Protein AF-A0A6C0KAV6-F1 (afdb_monomer_lite)

Organism: NCBI:txid1070528

Foldseek 3Di:
DFDAALQPRHGDPDDQDDQPPDQDWDDDPQKIAHSVSGMHGPVSQVVVCVVPVDDPVVVVVVDDDDPDPSCVVSVVVVVVVVVVVVVVCCVDPVSVVVVVVVVVVVVVVVVVVVVVVVVVVVVLVVVCVVVVVVVVLVVVVVVLVVVVVVVLVVLVVVDDVSNVVVVPDDPVVVCCVVVNPPPCRDPNSVVVSD

Structure (mmCIF, N/CA/C/O backbone):
data_AF-A0A6C0KAV6-F1
#
_entry.id   AF-A0A6C0KAV6-F1
#
loop_
_atom_site.group_PDB
_atom_site.id
_atom_site.type_symbol
_atom_site.label_atom_id
_atom_site.label_alt_id
_atom_site.label_comp_id
_atom_site.label_asym_id
_atom_site.label_entity_id
_atom_site.label_seq_id
_atom_site.pdbx_PDB_ins_code
_atom_site.Cartn_x
_atom_site.Cartn_y
_atom_site.Cartn_z
_atom_site.occupancy
_atom_site.B_iso_or_equiv
_atom_site.auth_seq_id
_atom_site.auth_comp_id
_atom_site.auth_asym_id
_atom_site.auth_atom_id
_atom_site.pdbx_PDB_model_num
ATOM 1 N N . MET A 1 1 ? 26.143 1.587 -35.070 1.00 52.66 1 MET A N 1
ATOM 2 C CA . MET A 1 1 ? 27.174 1.402 -34.025 1.00 52.66 1 MET A CA 1
ATOM 3 C C . MET A 1 1 ? 27.494 -0.077 -34.021 1.00 52.66 1 MET A C 1
ATOM 5 O O . MET A 1 1 ? 26.544 -0.843 -34.108 1.00 52.66 1 MET A O 1
ATOM 9 N N . ALA A 1 2 ? 28.768 -0.471 -34.033 1.00 63.53 2 ALA A N 1
ATOM 10 C CA . ALA A 1 2 ? 29.113 -1.885 -33.902 1.00 63.53 2 ALA A CA 1
ATOM 11 C C . ALA A 1 2 ? 28.658 -2.363 -32.520 1.00 63.53 2 ALA A C 1
ATOM 13 O O . ALA A 1 2 ? 28.839 -1.642 -31.537 1.00 63.53 2 ALA A O 1
ATOM 14 N N . GLU A 1 3 ? 28.004 -3.513 -32.455 1.00 76.50 3 GLU A N 1
ATOM 15 C CA . GLU A 1 3 ? 27.577 -4.066 -31.177 1.00 76.50 3 GLU A CA 1
ATOM 16 C C . GLU A 1 3 ? 28.782 -4.661 -30.445 1.00 76.50 3 GLU A C 1
ATOM 18 O O . GLU A 1 3 ? 29.728 -5.123 -31.076 1.00 76.50 3 GLU A O 1
ATOM 23 N N . GLU A 1 4 ? 28.786 -4.598 -29.116 1.00 85.31 4 GLU A N 1
ATOM 24 C CA . GLU A 1 4 ? 29.942 -4.960 -28.289 1.00 85.31 4 GLU A CA 1
ATOM 25 C C . GLU A 1 4 ? 29.645 -6.202 -27.449 1.00 85.31 4 GLU A C 1
ATOM 27 O O . GLU A 1 4 ? 28.536 -6.398 -26.945 1.00 85.31 4 GLU A O 1
ATOM 32 N N . CYS A 1 5 ? 30.667 -7.027 -27.245 1.00 83.81 5 CYS A N 1
ATOM 33 C CA . CYS A 1 5 ? 30.609 -8.182 -26.369 1.00 83.81 5 CYS A CA 1
ATOM 34 C C . CYS A 1 5 ? 30.463 -7.714 -24.923 1.00 83.81 5 CYS A C 1
ATOM 36 O O . CYS A 1 5 ? 31.335 -7.031 -24.400 1.00 83.81 5 CYS A O 1
ATOM 38 N N . ILE A 1 6 ? 29.420 -8.134 -24.215 1.00 77.06 6 ILE A N 1
ATOM 39 C CA . ILE A 1 6 ? 29.209 -7.717 -22.816 1.00 77.06 6 ILE A CA 1
ATOM 40 C C . ILE A 1 6 ? 30.247 -8.290 -21.827 1.00 77.06 6 ILE A C 1
ATOM 42 O O . ILE A 1 6 ? 30.292 -7.881 -20.671 1.00 77.06 6 ILE A O 1
ATOM 46 N N . LEU A 1 7 ? 31.075 -9.250 -22.259 1.00 77.31 7 LEU A N 1
ATOM 47 C CA . LEU A 1 7 ? 32.111 -9.864 -21.421 1.00 77.31 7 LEU A CA 1
ATOM 48 C C . LEU A 1 7 ? 33.463 -9.146 -21.513 1.00 77.31 7 LEU A C 1
ATOM 50 O O . LEU A 1 7 ? 34.156 -9.052 -20.504 1.00 77.31 7 LEU A O 1
ATOM 54 N N . CYS A 1 8 ? 33.846 -8.653 -22.694 1.00 81.75 8 CYS A N 1
ATOM 55 C CA . CYS A 1 8 ? 35.139 -7.984 -22.913 1.00 81.75 8 CYS A CA 1
ATOM 56 C C . CYS A 1 8 ? 35.026 -6.554 -23.460 1.00 81.75 8 CYS A C 1
ATOM 58 O O . CYS A 1 8 ? 36.026 -5.849 -23.498 1.00 81.75 8 CYS A O 1
ATOM 60 N N . TYR A 1 9 ? 33.824 -6.112 -23.836 1.00 80.38 9 TYR A N 1
ATOM 61 C CA . TYR A 1 9 ? 33.508 -4.789 -24.380 1.00 80.38 9 TYR A CA 1
ATOM 62 C C . TYR A 1 9 ? 34.146 -4.455 -25.735 1.00 80.38 9 TYR A C 1
ATOM 64 O O . TYR A 1 9 ? 34.150 -3.295 -26.139 1.00 80.38 9 TYR A O 1
ATOM 72 N N . GLU A 1 10 ? 34.643 -5.461 -26.453 1.00 84.12 10 GLU A N 1
ATOM 73 C CA . GLU A 1 10 ? 35.140 -5.318 -27.823 1.00 84.12 10 GLU A CA 1
ATOM 74 C C . GLU A 1 10 ? 34.022 -5.558 -28.859 1.00 84.12 10 GLU A C 1
ATOM 76 O O . GLU A 1 10 ? 33.047 -6.253 -28.550 1.00 84.12 10 GLU A O 1
ATOM 81 N N . PRO A 1 11 ? 34.143 -5.024 -30.090 1.00 85.94 11 PRO A N 1
ATOM 82 C CA . PRO A 1 11 ? 33.144 -5.204 -31.144 1.00 85.94 11 PRO A CA 1
ATOM 83 C C . PRO A 1 11 ? 32.891 -6.675 -31.506 1.00 85.94 11 PRO A C 1
ATOM 85 O O . PRO A 1 11 ? 33.822 -7.475 -31.618 1.00 85.94 11 PRO A O 1
ATOM 88 N N . LEU A 1 12 ? 31.624 -7.014 -31.727 1.00 84.56 12 LEU A N 1
ATOM 89 C CA . LEU A 1 12 ? 31.148 -8.304 -32.216 1.00 84.56 12 LEU A CA 1
ATOM 90 C C . LEU A 1 12 ? 31.005 -8.279 -33.740 1.00 84.56 12 LEU A C 1
ATOM 92 O O . LEU A 1 12 ? 30.692 -7.253 -34.342 1.00 84.56 12 LEU A O 1
ATOM 96 N N . ASP A 1 13 ? 31.187 -9.444 -34.351 1.00 83.19 13 ASP A N 1
ATOM 97 C CA . ASP A 1 13 ? 30.944 -9.703 -35.774 1.00 83.19 13 ASP A CA 1
ATOM 98 C C . ASP A 1 13 ? 29.559 -10.324 -36.041 1.00 83.19 13 ASP A C 1
ATOM 100 O O . ASP A 1 13 ? 29.194 -10.541 -37.195 1.00 83.19 13 ASP A O 1
ATOM 104 N N . VAL A 1 14 ? 28.773 -10.579 -34.987 1.00 77.12 14 VAL A N 1
ATOM 105 C CA . VAL A 1 14 ? 27.381 -11.049 -35.069 1.00 77.12 14 VAL A CA 1
ATOM 106 C C . VAL A 1 14 ? 26.435 -10.081 -34.359 1.00 77.12 14 VAL A C 1
ATOM 108 O O . VAL A 1 14 ? 26.817 -9.520 -33.327 1.00 77.12 14 VAL A O 1
ATOM 111 N N . PRO A 1 15 ? 25.195 -9.911 -34.857 1.00 69.12 15 PRO A N 1
ATOM 112 C CA . PRO A 1 15 ? 24.272 -8.958 -34.272 1.00 69.12 15 PRO A CA 1
ATOM 113 C C . PRO A 1 15 ? 23.641 -9.444 -32.948 1.00 69.12 15 PRO A C 1
ATOM 115 O O . PRO A 1 15 ? 23.167 -10.578 -32.868 1.00 69.12 15 PRO A O 1
ATOM 118 N N . VAL A 1 16 ? 23.585 -8.589 -31.921 1.00 65.62 16 VAL A N 1
ATOM 119 C CA . VAL A 1 16 ? 23.102 -8.843 -30.547 1.00 65.62 16 VAL A CA 1
ATOM 120 C C . VAL A 1 16 ? 21.572 -8.777 -30.444 1.00 65.62 16 VAL A C 1
ATOM 122 O O . VAL A 1 16 ? 21.009 -9.464 -29.598 1.00 65.62 16 VAL A O 1
ATOM 125 N N . TYR A 1 17 ? 20.880 -7.991 -31.280 1.00 59.88 17 TYR A N 1
ATOM 126 C CA . TYR A 1 17 ? 19.438 -7.724 -31.109 1.00 59.88 17 TYR A CA 1
ATOM 127 C C . TYR A 1 17 ? 18.590 -7.832 -32.383 1.00 59.88 17 TYR A C 1
ATOM 129 O O . TYR A 1 17 ? 17.851 -6.915 -32.734 1.00 59.88 17 TYR A O 1
ATOM 137 N N . GLU A 1 18 ? 18.584 -8.996 -33.024 1.00 54.16 18 GLU A N 1
ATOM 138 C CA . GLU A 1 18 ? 17.388 -9.405 -33.769 1.00 54.16 18 GLU A CA 1
ATOM 139 C C . GLU A 1 18 ? 16.680 -10.473 -32.944 1.00 54.16 18 GLU A C 1
ATOM 141 O O . GLU A 1 18 ? 17.305 -11.468 -32.571 1.00 54.16 18 GLU A O 1
ATOM 146 N N . GLN A 1 19 ? 15.401 -10.253 -32.615 1.00 50.00 19 GLN A N 1
ATOM 147 C CA . GLN A 1 19 ? 14.549 -11.298 -32.047 1.00 50.00 19 GLN A CA 1
ATOM 148 C C . GLN A 1 19 ? 14.659 -12.522 -32.952 1.00 50.00 19 GLN A C 1
ATOM 150 O O . GLN A 1 19 ? 14.185 -12.503 -34.088 1.00 50.00 19 GLN A O 1
ATOM 155 N N . ASN A 1 20 ? 15.335 -13.563 -32.470 1.00 49.84 20 ASN A N 1
ATOM 156 C CA . ASN A 1 20 ? 15.431 -14.789 -33.229 1.00 49.84 20 ASN A CA 1
ATOM 157 C C . ASN A 1 20 ? 14.092 -15.505 -33.073 1.00 49.84 20 ASN A C 1
ATOM 159 O O . ASN A 1 20 ? 13.735 -15.929 -31.978 1.00 49.84 20 ASN A O 1
ATOM 163 N N . ASN A 1 21 ? 13.341 -15.606 -34.165 1.00 53.75 21 ASN A N 1
ATOM 164 C CA . ASN A 1 21 ? 12.139 -16.438 -34.218 1.00 53.75 21 ASN A CA 1
ATOM 165 C C . ASN A 1 21 ? 12.491 -17.918 -34.453 1.00 53.75 21 ASN A C 1
ATOM 167 O O . ASN A 1 21 ? 11.595 -18.733 -34.664 1.00 53.75 21 ASN A O 1
ATOM 171 N N . THR A 1 22 ? 13.784 -18.258 -34.460 1.00 57.16 22 THR A N 1
ATOM 172 C CA . THR A 1 22 ? 14.294 -19.617 -34.624 1.00 57.16 22 THR A CA 1
ATOM 173 C C . THR A 1 22 ? 15.189 -19.994 -33.445 1.00 57.16 22 THR A C 1
ATOM 175 O O . THR A 1 22 ? 15.925 -19.161 -32.911 1.00 57.16 22 THR A O 1
ATOM 178 N N . ASP A 1 23 ? 15.146 -21.268 -33.053 1.00 59.59 23 ASP A N 1
ATOM 179 C CA . ASP A 1 23 ? 15.965 -21.854 -31.980 1.00 59.59 23 ASP A CA 1
ATOM 180 C C . ASP A 1 23 ? 17.450 -22.025 -32.381 1.00 59.59 23 ASP A C 1
ATOM 182 O O . ASP A 1 23 ? 18.185 -22.819 -31.787 1.00 59.59 23 ASP A O 1
ATOM 186 N N . ASP A 1 24 ? 17.925 -21.291 -33.388 1.00 70.62 24 ASP A N 1
ATOM 187 C CA . ASP A 1 24 ? 19.261 -21.467 -33.950 1.00 70.62 24 ASP A CA 1
ATOM 188 C C . ASP A 1 24 ? 20.312 -20.645 -33.193 1.00 70.62 24 ASP A C 1
ATOM 190 O O . ASP A 1 24 ? 20.132 -19.459 -32.895 1.00 70.62 24 ASP A O 1
ATOM 194 N N . ILE A 1 25 ? 21.459 -21.273 -32.924 1.00 71.19 25 ILE A N 1
ATOM 195 C CA . ILE A 1 25 ? 22.680 -20.587 -32.487 1.00 71.19 25 ILE A CA 1
ATOM 196 C C . ILE A 1 25 ? 23.353 -20.016 -33.738 1.00 71.19 25 ILE A C 1
ATOM 198 O O . ILE A 1 25 ? 23.731 -20.771 -34.633 1.00 71.19 25 ILE A O 1
ATOM 202 N N . ILE A 1 26 ? 23.541 -18.696 -33.798 1.00 77.00 26 ILE A N 1
ATOM 203 C CA . ILE A 1 26 ? 24.280 -18.061 -34.900 1.00 77.00 26 ILE A CA 1
ATOM 204 C C . ILE A 1 26 ? 25.754 -17.988 -34.519 1.00 77.00 26 ILE A C 1
ATOM 206 O O . ILE A 1 26 ? 26.096 -17.422 -33.484 1.00 77.00 26 ILE A O 1
ATOM 210 N N . VAL A 1 27 ? 26.630 -18.526 -35.363 1.00 78.00 27 VAL A N 1
ATOM 211 C CA . VAL A 1 27 ? 28.083 -18.514 -35.153 1.00 78.00 27 VAL A CA 1
ATOM 212 C C . VAL A 1 27 ? 28.733 -17.692 -36.265 1.00 78.00 27 VAL A C 1
ATOM 214 O O . VAL A 1 27 ? 28.633 -18.039 -37.439 1.00 78.00 27 VAL A O 1
ATOM 217 N N . GLY A 1 28 ? 29.356 -16.579 -35.885 1.00 78.06 28 GLY A N 1
ATOM 218 C CA . GLY A 1 28 ? 30.224 -15.766 -36.732 1.00 78.06 28 GLY A CA 1
ATOM 219 C C . GLY A 1 28 ? 31.662 -16.286 -36.740 1.00 78.06 28 GLY A C 1
ATOM 220 O O . GLY A 1 28 ? 31.948 -17.395 -36.290 1.00 78.06 28 GLY A O 1
ATOM 221 N N . ALA A 1 29 ? 32.592 -15.473 -37.234 1.00 81.88 29 ALA A N 1
ATOM 222 C CA . ALA A 1 29 ? 34.010 -15.816 -37.266 1.00 81.88 29 ALA A CA 1
ATOM 223 C C . ALA A 1 29 ? 34.632 -15.808 -35.860 1.00 81.88 29 ALA A C 1
ATOM 225 O O . ALA A 1 29 ? 35.415 -16.698 -35.527 1.00 81.88 29 ALA A O 1
ATOM 226 N N . THR A 1 30 ? 34.286 -14.823 -35.026 1.00 86.19 30 THR A N 1
ATOM 227 C CA . THR A 1 30 ? 34.820 -14.696 -33.659 1.00 86.19 30 THR A CA 1
ATOM 228 C C . THR A 1 30 ? 33.753 -14.609 -32.578 1.00 86.19 30 THR A C 1
ATOM 230 O O . THR A 1 30 ? 34.100 -14.704 -31.398 1.00 86.19 30 THR A O 1
ATOM 233 N N . SER A 1 31 ? 32.474 -14.502 -32.944 1.00 88.25 31 SER A N 1
ATOM 234 C CA . SER A 1 31 ? 31.359 -14.392 -32.000 1.00 88.25 31 SER A CA 1
ATOM 235 C C . SER A 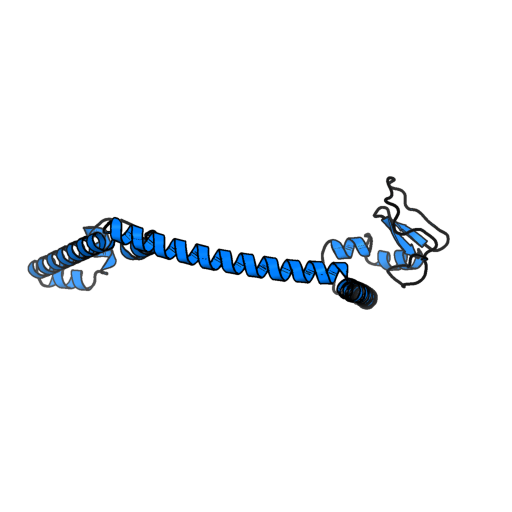1 31 ? 30.269 -15.427 -32.219 1.00 88.25 31 SER A C 1
ATOM 237 O O . SER A 1 31 ? 30.101 -15.977 -33.298 1.00 88.25 31 SER A O 1
ATOM 239 N N . SER A 1 32 ? 29.510 -15.696 -31.165 1.00 85.94 32 SER A N 1
ATOM 240 C CA . SER A 1 32 ? 28.377 -16.610 -31.152 1.00 85.94 32 SER A CA 1
ATOM 241 C C . SER A 1 32 ? 27.186 -15.946 -30.470 1.00 85.94 32 SER A C 1
ATOM 243 O O . SER A 1 32 ? 27.332 -15.334 -29.408 1.00 85.94 32 SER A O 1
ATOM 245 N N . ARG A 1 33 ? 26.001 -16.105 -31.056 1.00 84.38 33 ARG A N 1
ATOM 246 C CA . ARG A 1 33 ? 24.711 -15.699 -30.501 1.00 84.38 33 ARG A CA 1
ATOM 247 C C . ARG A 1 33 ? 23.958 -16.920 -30.003 1.00 84.38 33 ARG A C 1
ATOM 249 O O . ARG A 1 33 ? 23.693 -17.846 -30.763 1.00 84.38 33 ARG A O 1
ATOM 256 N N . LEU A 1 34 ? 23.611 -16.908 -28.723 1.00 82.75 34 LEU A N 1
ATOM 257 C CA . LEU A 1 34 ? 22.844 -17.967 -28.078 1.00 82.75 34 LEU A CA 1
ATOM 258 C C . LEU A 1 34 ? 21.356 -17.887 -28.450 1.00 82.75 34 LEU A C 1
ATOM 260 O O . LEU A 1 34 ? 20.864 -16.832 -28.841 1.00 82.75 34 LEU A O 1
ATOM 264 N N . GLN A 1 35 ? 20.616 -18.973 -28.207 1.00 76.75 35 GLN A N 1
ATOM 265 C CA . GLN A 1 35 ? 19.159 -19.049 -28.417 1.00 76.75 35 GLN A CA 1
ATOM 266 C C . GLN A 1 35 ? 18.373 -17.968 -27.657 1.00 76.75 35 GLN A C 1
ATOM 268 O O . GLN A 1 35 ? 17.350 -17.485 -28.119 1.00 76.75 35 GLN A O 1
ATOM 273 N N . CYS A 1 36 ? 18.885 -17.528 -26.506 1.00 76.25 36 CYS A N 1
ATOM 274 C CA . CYS A 1 36 ? 18.314 -16.415 -25.744 1.00 76.25 36 CYS A CA 1
ATOM 275 C C . CYS A 1 36 ? 18.500 -15.028 -26.398 1.00 76.25 36 CYS A C 1
ATOM 277 O O . CYS A 1 36 ? 18.126 -14.027 -25.795 1.00 76.25 36 CYS A O 1
ATOM 279 N N . GLY A 1 37 ? 19.115 -14.951 -27.582 1.00 75.62 37 GLY A N 1
ATOM 280 C CA . GLY A 1 37 ? 19.375 -13.717 -28.326 1.00 75.62 37 GLY A CA 1
ATOM 281 C C . GLY A 1 37 ? 20.699 -13.034 -27.975 1.00 75.62 37 GLY A C 1
ATOM 282 O O . GLY A 1 37 ? 21.210 -12.264 -28.776 1.00 75.62 37 GLY A O 1
ATOM 283 N N . HIS A 1 38 ? 21.315 -13.343 -26.832 1.00 82.81 38 HIS A N 1
ATOM 284 C CA . HIS A 1 38 ? 22.565 -12.697 -26.421 1.00 82.81 38 HIS A CA 1
ATOM 285 C C . HIS A 1 38 ? 23.775 -13.187 -27.221 1.00 82.81 38 HIS A C 1
ATOM 287 O O . HIS A 1 38 ? 23.987 -14.396 -27.360 1.00 82.81 38 HIS A O 1
ATOM 293 N N . ALA A 1 39 ? 24.603 -12.245 -27.674 1.00 86.81 39 ALA A N 1
ATOM 294 C CA . ALA A 1 39 ? 25.835 -12.522 -28.399 1.00 86.81 39 ALA A CA 1
ATOM 295 C C . ALA A 1 39 ? 27.101 -12.154 -27.615 1.00 86.81 39 ALA A C 1
ATOM 297 O O . ALA A 1 39 ? 27.124 -11.240 -26.788 1.00 86.81 39 ALA A O 1
ATOM 298 N N . TYR A 1 40 ? 28.158 -12.914 -27.889 1.00 87.62 40 TYR A N 1
ATOM 299 C CA . TYR A 1 40 ? 29.445 -12.877 -27.200 1.00 87.62 40 TYR A CA 1
ATOM 300 C C . TYR A 1 40 ? 30.546 -13.289 -28.167 1.00 87.62 40 TYR A C 1
ATOM 302 O O . TYR A 1 40 ? 30.287 -14.109 -29.043 1.00 87.62 40 TYR A O 1
ATOM 310 N N . HIS A 1 41 ? 31.796 -12.878 -27.949 1.00 90.44 41 HIS A N 1
ATOM 311 C CA . HIS A 1 41 ? 32.905 -13.584 -28.594 1.00 90.44 41 HIS A CA 1
ATOM 312 C C . HIS A 1 41 ? 32.890 -15.053 -28.178 1.00 90.44 41 HIS A C 1
ATOM 314 O O . HIS A 1 41 ? 32.738 -15.364 -26.995 1.00 90.44 41 HIS A O 1
ATOM 320 N N . THR A 1 42 ? 33.090 -15.958 -29.132 1.00 87.69 42 THR A N 1
ATOM 321 C CA . THR A 1 42 ? 33.054 -17.408 -28.920 1.00 87.69 42 THR A CA 1
ATOM 322 C C . THR A 1 42 ? 34.020 -17.814 -27.809 1.00 87.69 42 THR A C 1
ATOM 324 O O . THR A 1 42 ? 33.659 -18.585 -26.924 1.00 87.69 42 THR A O 1
ATOM 327 N N . HIS A 1 43 ? 35.218 -17.220 -27.767 1.00 87.50 43 HIS A N 1
ATOM 328 C CA . HIS A 1 43 ? 36.174 -17.466 -26.687 1.00 87.50 43 HIS A CA 1
ATOM 329 C C . HIS A 1 43 ? 35.684 -16.954 -25.320 1.00 87.50 43 HIS A C 1
ATOM 331 O O . HIS A 1 43 ? 35.799 -17.665 -24.320 1.00 87.50 43 HIS A O 1
ATOM 337 N N . CYS A 1 44 ? 35.102 -15.752 -25.261 1.00 84.38 44 CYS A N 1
ATOM 338 C CA . CYS A 1 44 ? 34.550 -15.193 -24.025 1.00 84.38 44 CYS A CA 1
ATOM 339 C C . CYS A 1 44 ? 33.384 -16.036 -23.494 1.00 84.38 44 CYS A C 1
ATOM 341 O O . CYS A 1 44 ? 33.315 -16.299 -22.294 1.00 84.38 44 CYS A O 1
ATOM 343 N N . LEU A 1 45 ? 32.507 -16.498 -24.389 1.00 85.44 45 LEU A N 1
ATOM 344 C CA . LEU A 1 45 ? 31.397 -17.381 -24.059 1.00 85.44 45 LEU A CA 1
ATOM 345 C C . LEU A 1 45 ? 31.889 -18.726 -23.531 1.00 85.44 45 LEU A C 1
ATOM 347 O O . LEU A 1 45 ? 31.474 -19.131 -22.452 1.00 85.44 45 LEU A O 1
ATOM 351 N N . LEU A 1 46 ? 32.794 -19.398 -24.248 1.00 85.00 46 LEU A N 1
ATOM 352 C CA . LEU A 1 46 ? 33.341 -20.688 -23.821 1.00 85.00 46 LEU A CA 1
ATOM 353 C C . LEU A 1 46 ? 33.986 -20.590 -22.440 1.00 85.00 46 LEU A C 1
ATOM 355 O O . LEU A 1 46 ? 33.755 -21.450 -21.597 1.00 85.00 46 LEU A O 1
ATOM 359 N N . ARG A 1 47 ? 34.734 -19.512 -22.180 1.00 82.19 47 ARG A N 1
ATOM 360 C CA . ARG A 1 47 ? 35.331 -19.256 -20.867 1.00 82.19 47 ARG A CA 1
ATOM 361 C C . ARG A 1 47 ? 34.272 -19.054 -19.784 1.00 82.19 47 ARG A C 1
ATOM 363 O O . ARG A 1 47 ? 34.438 -19.552 -18.678 1.00 82.19 47 ARG A O 1
ATOM 370 N N . ALA A 1 48 ? 33.170 -18.377 -20.101 1.00 77.50 48 ALA A N 1
ATOM 371 C CA . ALA A 1 48 ? 32.069 -18.195 -19.159 1.00 77.50 48 ALA A CA 1
ATOM 372 C C . ALA A 1 48 ? 31.287 -19.481 -18.889 1.00 77.50 48 ALA A C 1
ATOM 374 O O . ALA A 1 48 ? 30.828 -19.696 -17.766 1.00 77.50 48 ALA A O 1
ATOM 375 N N . LEU A 1 49 ? 31.199 -20.358 -19.889 1.00 79.75 49 LEU A N 1
ATOM 376 C CA . LEU A 1 49 ? 30.520 -21.637 -19.760 1.00 79.75 49 LEU A CA 1
ATOM 377 C C . LEU A 1 49 ? 31.330 -22.699 -18.998 1.00 79.75 49 LEU A C 1
ATOM 379 O O . LEU A 1 49 ? 30.761 -23.701 -18.572 1.00 79.75 49 LEU A O 1
ATOM 383 N N . GLN A 1 50 ? 32.632 -22.483 -18.763 1.00 78.56 50 GLN A N 1
ATOM 384 C CA . GLN A 1 50 ? 33.469 -23.405 -17.973 1.00 78.56 50 GLN A CA 1
ATOM 385 C C . GLN A 1 50 ? 32.919 -23.648 -16.564 1.00 78.56 50 GLN A C 1
ATOM 387 O O . GLN A 1 50 ? 33.121 -24.721 -16.001 1.00 78.56 50 GLN A O 1
ATOM 392 N N . HIS A 1 51 ? 32.222 -22.660 -16.001 1.00 68.44 51 HIS A N 1
ATOM 393 C CA . HIS A 1 51 ? 31.682 -22.730 -14.647 1.00 68.44 51 HIS A CA 1
ATOM 394 C C . HIS A 1 51 ? 30.156 -22.883 -14.613 1.00 68.44 51 HIS A C 1
ATOM 396 O O . HIS A 1 51 ? 29.612 -23.256 -13.576 1.00 68.44 51 HIS A O 1
ATOM 402 N N . ARG A 1 52 ? 29.446 -22.591 -15.714 1.00 69.56 52 ARG A N 1
ATOM 403 C CA . ARG A 1 52 ? 27.972 -22.606 -15.782 1.00 69.56 52 ARG A CA 1
ATOM 404 C C . ARG A 1 52 ? 27.493 -22.999 -17.168 1.00 69.56 52 ARG A C 1
ATOM 406 O O . ARG A 1 52 ? 27.985 -22.483 -18.152 1.00 69.56 52 ARG A O 1
ATOM 413 N N . SER A 1 53 ? 26.455 -23.819 -17.273 1.00 76.50 53 SER A N 1
ATOM 414 C CA . SER A 1 53 ? 25.886 -24.217 -18.570 1.00 76.50 53 SER A CA 1
ATOM 415 C C . SER A 1 53 ? 24.842 -23.234 -19.125 1.00 76.50 53 SER A C 1
ATOM 417 O O . SER A 1 53 ? 24.078 -23.590 -20.020 1.00 76.50 53 SER A O 1
ATOM 419 N N . SER A 1 54 ? 24.752 -22.020 -18.579 1.00 81.19 54 SER A N 1
ATOM 420 C CA . SER A 1 54 ? 23.721 -21.032 -18.906 1.00 81.19 54 SER A CA 1
ATOM 421 C C . SER A 1 54 ? 24.316 -19.732 -19.446 1.00 81.19 54 SER A C 1
ATOM 423 O O . SER A 1 54 ? 25.446 -19.359 -19.135 1.00 81.19 54 SER A O 1
ATOM 425 N N . CYS A 1 55 ? 23.526 -19.007 -20.245 1.00 80.56 55 CYS A N 1
ATOM 426 C CA . CYS A 1 55 ? 23.893 -17.684 -20.747 1.00 80.56 55 CYS A CA 1
ATOM 427 C C . CYS A 1 55 ? 24.301 -16.756 -19.582 1.00 80.56 55 CYS A C 1
ATOM 429 O O . CYS A 1 55 ? 23.512 -16.600 -18.640 1.00 80.56 55 CYS A O 1
ATOM 431 N N . PRO A 1 56 ? 25.474 -16.092 -19.640 1.00 77.62 56 PRO A N 1
ATOM 432 C CA . PRO A 1 56 ? 25.922 -15.198 -18.574 1.00 77.62 56 PRO A CA 1
ATOM 433 C C . PRO A 1 56 ? 24.908 -14.097 -18.242 1.00 77.62 56 PRO A C 1
ATOM 435 O O . PRO A 1 56 ? 24.662 -13.825 -17.069 1.00 77.62 56 PRO A O 1
ATOM 438 N N . LEU A 1 57 ? 24.253 -13.517 -19.259 1.00 77.19 57 LEU A N 1
ATOM 439 C CA . LEU A 1 57 ? 23.297 -12.427 -19.054 1.00 77.19 57 LEU A CA 1
ATOM 440 C C . LEU A 1 57 ? 21.937 -12.914 -18.534 1.00 77.19 57 LEU A C 1
ATOM 442 O O . LEU A 1 57 ? 21.389 -12.313 -17.615 1.00 77.19 57 LEU A O 1
ATOM 446 N N . CYS A 1 58 ? 21.418 -14.040 -19.033 1.00 74.44 58 CYS A N 1
ATOM 447 C CA . CYS A 1 58 ? 20.189 -14.633 -18.487 1.00 74.44 58 CYS A CA 1
ATOM 448 C C . CYS A 1 58 ? 20.363 -15.080 -17.030 1.00 74.44 58 CYS A C 1
ATOM 450 O O . CYS A 1 58 ? 19.438 -14.962 -16.231 1.00 74.44 58 CYS A O 1
ATOM 452 N N . THR A 1 59 ? 21.556 -15.564 -16.675 1.00 69.69 59 THR A N 1
ATOM 453 C CA . THR A 1 59 ? 21.869 -16.000 -15.307 1.00 69.69 59 THR A CA 1
ATOM 454 C C . THR A 1 59 ? 21.838 -14.825 -14.324 1.00 69.69 59 THR A C 1
ATOM 456 O O . THR A 1 59 ? 21.354 -14.979 -13.207 1.00 69.69 59 THR A O 1
ATOM 459 N N . LEU A 1 60 ? 22.275 -13.633 -14.749 1.00 65.25 60 LEU A N 1
ATOM 460 C CA . LEU A 1 60 ? 22.205 -12.404 -13.947 1.00 65.25 60 LEU A CA 1
ATOM 461 C C . LEU A 1 60 ? 20.764 -11.968 -13.644 1.00 65.25 60 LEU A C 1
ATOM 463 O O . LEU A 1 60 ? 20.483 -11.509 -12.540 1.00 65.25 60 LEU A O 1
ATOM 467 N N . VAL A 1 61 ? 19.843 -12.135 -14.597 1.00 57.94 61 VAL A N 1
ATOM 468 C CA . VAL A 1 61 ? 18.423 -11.775 -14.425 1.00 57.94 61 VAL A CA 1
ATOM 469 C C . VAL A 1 61 ? 17.667 -12.815 -13.576 1.00 57.94 61 VAL A C 1
ATOM 471 O O . VAL A 1 61 ? 16.665 -12.484 -12.947 1.00 57.94 61 VAL A O 1
ATOM 474 N N . GLY A 1 62 ? 18.154 -14.063 -13.524 1.00 48.59 62 GLY A N 1
ATOM 475 C CA . GLY A 1 62 ? 17.456 -15.212 -12.934 1.00 48.59 62 GLY A CA 1
ATOM 476 C C . GLY A 1 62 ? 17.698 -15.508 -11.447 1.00 48.59 62 GLY A C 1
ATOM 477 O O . GLY A 1 62 ? 16.963 -16.316 -10.885 1.00 48.59 62 GLY A O 1
ATOM 478 N N . GLY A 1 63 ? 18.677 -14.889 -10.782 1.00 49.06 63 GLY A N 1
ATOM 479 C CA . GLY A 1 63 ? 18.874 -15.096 -9.342 1.00 49.06 63 GLY A CA 1
ATOM 480 C C . GLY A 1 63 ? 20.319 -14.950 -8.883 1.00 49.06 63 GLY A C 1
ATOM 481 O O . GLY A 1 63 ? 21.172 -15.790 -9.157 1.00 49.06 63 GLY A O 1
ATOM 482 N N . ALA A 1 64 ? 20.576 -13.884 -8.131 1.00 50.19 64 ALA A N 1
ATOM 483 C CA . ALA A 1 64 ? 21.827 -13.653 -7.430 1.00 50.19 64 ALA A CA 1
ATOM 484 C C . ALA A 1 64 ? 21.990 -14.648 -6.270 1.00 50.19 64 ALA A C 1
ATOM 486 O O . ALA A 1 64 ? 21.128 -14.699 -5.396 1.00 50.19 64 ALA A O 1
ATOM 487 N N . ASN A 1 65 ? 23.101 -15.392 -6.242 1.00 50.72 65 ASN A N 1
ATOM 488 C CA . ASN A 1 65 ? 23.698 -15.872 -4.986 1.00 50.72 65 ASN A CA 1
ATOM 489 C C . ASN A 1 65 ? 25.153 -16.361 -5.072 1.00 50.72 65 ASN A C 1
ATOM 491 O O . ASN A 1 65 ? 25.698 -16.767 -4.049 1.00 50.72 65 ASN A O 1
ATOM 495 N N . ASP A 1 66 ? 25.824 -16.276 -6.221 1.00 49.88 66 ASP A N 1
ATOM 496 C CA . ASP A 1 66 ? 27.212 -16.732 -6.309 1.00 49.88 66 ASP A CA 1
ATOM 497 C C . ASP A 1 66 ? 28.225 -15.600 -6.202 1.00 49.88 66 ASP A C 1
ATOM 499 O O . ASP A 1 66 ? 28.223 -14.640 -6.973 1.00 49.88 66 ASP A O 1
ATOM 503 N N . ARG A 1 67 ? 29.135 -15.770 -5.242 1.00 50.81 67 ARG A N 1
ATOM 504 C CA . ARG A 1 67 ? 30.289 -14.909 -4.972 1.00 50.81 67 ARG A CA 1
ATOM 505 C C . ARG A 1 67 ? 31.499 -15.300 -5.825 1.00 50.81 67 ARG A C 1
ATOM 507 O O . ARG A 1 67 ? 32.595 -15.456 -5.293 1.00 50.81 67 ARG A O 1
ATOM 514 N N . ASP A 1 68 ? 31.320 -15.455 -7.132 1.00 53.16 68 ASP A N 1
ATOM 515 C CA . ASP A 1 68 ? 32.458 -15.676 -8.025 1.00 53.16 68 ASP A CA 1
ATOM 516 C C . ASP A 1 68 ? 33.006 -14.337 -8.530 1.00 53.16 68 ASP A C 1
ATOM 518 O O . ASP A 1 68 ? 32.407 -13.651 -9.359 1.00 53.16 68 ASP A O 1
ATOM 522 N N . ASN A 1 69 ? 34.198 -13.983 -8.041 1.00 53.88 69 ASN A N 1
ATOM 523 C CA . ASN A 1 69 ? 34.924 -12.742 -8.349 1.00 53.88 69 ASN A CA 1
ATOM 524 C C . ASN A 1 69 ? 35.227 -12.539 -9.846 1.00 53.88 69 ASN A C 1
ATOM 526 O O . ASN A 1 69 ? 35.620 -11.450 -10.261 1.00 53.88 69 ASN A O 1
ATOM 530 N N . TRP A 1 70 ? 35.072 -13.578 -10.666 1.00 52.28 70 TRP A N 1
ATOM 531 C CA . TRP A 1 70 ? 35.496 -13.582 -12.061 1.00 52.28 70 TRP A CA 1
ATOM 532 C C . TRP A 1 70 ? 34.641 -12.677 -12.967 1.00 52.28 70 TRP A C 1
ATOM 534 O O . TRP A 1 70 ? 35.169 -12.082 -13.904 1.00 52.28 70 TRP A O 1
ATOM 544 N N . TRP A 1 71 ? 33.354 -12.483 -12.650 1.00 55.22 71 TRP A N 1
ATOM 545 C CA . TRP A 1 71 ? 32.462 -11.589 -13.407 1.00 55.22 71 TRP A CA 1
ATOM 546 C C . TRP A 1 71 ? 32.305 -10.196 -12.772 1.00 55.22 71 TRP A C 1
ATOM 548 O O . TRP A 1 71 ? 31.638 -9.326 -13.325 1.00 55.22 71 TRP A O 1
ATOM 558 N N . HIS A 1 72 ? 32.954 -9.937 -11.633 1.00 57.06 72 HIS A N 1
ATOM 559 C CA . HIS A 1 72 ? 32.767 -8.698 -10.872 1.00 57.06 72 HIS A CA 1
ATOM 560 C C . HIS A 1 72 ? 33.159 -7.442 -11.672 1.00 57.06 72 HIS A C 1
ATOM 562 O O . HIS A 1 72 ? 32.430 -6.454 -11.681 1.00 57.06 72 HIS A O 1
ATOM 568 N N . ASN A 1 73 ? 34.255 -7.505 -12.433 1.00 58.00 73 ASN A N 1
ATOM 569 C CA . ASN A 1 73 ? 34.695 -6.389 -13.279 1.00 58.00 73 ASN A CA 1
ATOM 570 C C . ASN A 1 73 ? 33.750 -6.147 -14.470 1.00 58.00 73 ASN A C 1
ATOM 572 O O . ASN A 1 73 ? 33.506 -4.999 -14.842 1.00 58.00 73 ASN A O 1
ATOM 576 N N 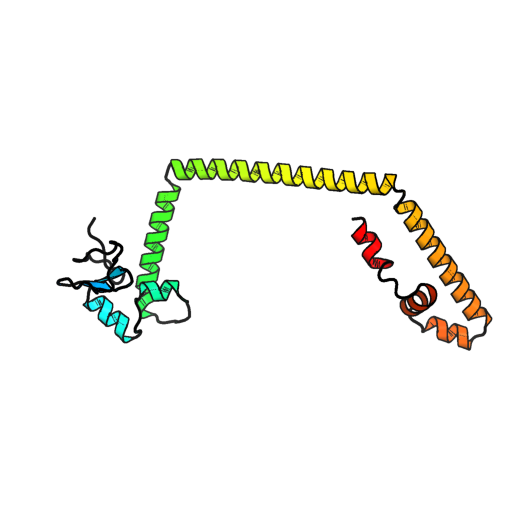. GLY A 1 74 ? 33.186 -7.220 -15.038 1.00 58.53 74 GLY A N 1
ATOM 577 C CA . GLY A 1 74 ? 32.151 -7.140 -16.070 1.00 58.53 74 GLY A CA 1
ATOM 578 C C . GLY A 1 74 ? 30.874 -6.496 -15.534 1.00 58.53 74 GLY A C 1
ATOM 579 O O . GLY A 1 74 ? 30.327 -5.605 -16.177 1.00 58.53 74 GLY A O 1
ATOM 580 N N . GLN A 1 75 ? 30.466 -6.851 -14.314 1.00 62.91 75 GLN A N 1
ATOM 581 C CA . GLN A 1 75 ? 29.315 -6.255 -13.634 1.00 62.91 75 GLN A CA 1
ATOM 582 C C . GLN A 1 75 ? 29.488 -4.767 -13.379 1.00 62.91 75 GLN A C 1
ATOM 584 O O . GLN A 1 75 ? 28.619 -3.983 -13.747 1.00 62.91 75 GLN A O 1
ATOM 589 N N . ILE A 1 76 ? 30.622 -4.375 -12.799 1.00 61.12 76 ILE A N 1
ATOM 590 C CA . ILE A 1 76 ? 30.926 -2.974 -12.494 1.00 61.12 76 ILE A CA 1
ATOM 591 C C . ILE A 1 76 ? 30.904 -2.128 -13.773 1.00 61.12 76 ILE A C 1
ATOM 593 O O . ILE A 1 76 ? 30.352 -1.028 -13.784 1.00 61.12 76 ILE A O 1
ATOM 597 N N . ALA A 1 77 ? 31.471 -2.635 -14.871 1.00 67.38 77 ALA A N 1
ATOM 598 C CA . ALA A 1 77 ? 31.472 -1.928 -16.147 1.00 67.38 77 ALA A CA 1
ATOM 599 C C . ALA A 1 77 ? 30.060 -1.804 -16.756 1.00 67.38 77 ALA A C 1
ATOM 601 O O . ALA A 1 77 ? 29.714 -0.741 -17.280 1.00 67.38 77 ALA A O 1
ATOM 602 N N . LEU A 1 78 ? 29.218 -2.837 -16.637 1.00 68.88 78 LEU A N 1
ATOM 603 C CA . LEU A 1 78 ? 27.826 -2.798 -17.090 1.00 68.88 78 LEU A CA 1
ATOM 604 C C . LEU A 1 78 ? 26.992 -1.821 -16.253 1.00 68.88 78 LEU A C 1
ATOM 606 O O . LEU A 1 78 ? 26.296 -0.971 -16.808 1.00 68.88 78 LEU A O 1
ATOM 610 N N . GLU A 1 79 ? 27.101 -1.891 -14.927 1.00 70.88 79 GLU A N 1
ATOM 611 C CA . GLU A 1 79 ? 26.450 -0.965 -13.998 1.00 70.88 79 GLU A CA 1
ATOM 612 C C . GLU A 1 79 ? 26.887 0.482 -14.265 1.00 70.88 79 GLU A C 1
ATOM 614 O O . GLU A 1 79 ? 26.046 1.378 -14.355 1.00 70.88 79 GLU A O 1
ATOM 619 N N . GLY A 1 80 ? 28.182 0.715 -14.500 1.00 74.31 80 GLY A N 1
ATOM 620 C CA . GLY A 1 80 ? 28.719 2.021 -14.881 1.00 74.31 80 GLY A CA 1
ATOM 621 C C . GLY A 1 80 ? 28.138 2.553 -16.197 1.00 74.31 80 GLY A C 1
ATOM 622 O O . GLY A 1 80 ? 27.767 3.728 -16.279 1.00 74.31 80 GLY A O 1
ATOM 623 N N . ARG A 1 81 ? 27.986 1.699 -17.219 1.00 76.75 81 ARG A N 1
ATOM 624 C CA . ARG A 1 81 ? 27.334 2.068 -18.490 1.00 76.75 81 ARG A CA 1
ATOM 625 C C . ARG A 1 81 ? 25.851 2.383 -18.296 1.00 76.75 81 ARG A C 1
ATOM 627 O O . ARG A 1 81 ? 25.386 3.401 -18.813 1.00 76.75 81 ARG A O 1
ATOM 634 N N . CYS A 1 82 ? 25.129 1.577 -17.517 1.00 76.56 82 CYS A N 1
ATOM 635 C CA . CYS A 1 82 ? 23.732 1.833 -17.163 1.00 76.56 82 CYS A CA 1
ATOM 636 C C . CYS A 1 82 ? 23.577 3.183 -16.456 1.00 76.56 82 CYS A C 1
ATOM 638 O O . CYS A 1 82 ? 22.752 3.993 -16.870 1.00 76.56 82 CYS A O 1
ATOM 640 N N . LEU A 1 83 ? 24.417 3.479 -15.460 1.00 76.38 83 LEU A N 1
ATOM 641 C CA . LEU A 1 83 ? 24.424 4.776 -14.776 1.00 76.38 83 LEU A CA 1
ATOM 642 C C . LEU A 1 83 ? 24.725 5.932 -15.738 1.00 76.38 83 LEU A C 1
ATOM 644 O O . LEU A 1 83 ? 24.066 6.970 -15.680 1.00 76.38 83 LEU A O 1
ATOM 648 N N . GLY A 1 84 ? 25.669 5.747 -16.664 1.00 85.56 84 GLY A N 1
ATOM 649 C CA . GLY A 1 84 ? 25.975 6.730 -17.701 1.00 85.56 84 GLY A CA 1
ATOM 650 C C . GLY A 1 84 ? 24.783 7.018 -18.621 1.00 85.56 84 GLY A C 1
ATOM 651 O O . GLY A 1 84 ? 24.507 8.180 -18.927 1.00 85.56 84 GLY A O 1
ATOM 652 N N . ILE A 1 85 ? 24.047 5.983 -19.036 1.00 88.00 85 ILE A N 1
ATOM 653 C CA . ILE A 1 85 ? 22.812 6.130 -19.821 1.00 88.00 85 ILE A CA 1
ATOM 654 C C . ILE A 1 85 ? 21.737 6.824 -18.984 1.00 88.00 85 ILE A C 1
ATOM 656 O O . ILE A 1 85 ? 21.150 7.797 -19.450 1.00 88.00 85 ILE A O 1
ATOM 660 N N . MET A 1 86 ? 21.518 6.391 -17.742 1.00 83.94 86 MET A N 1
ATOM 661 C CA . MET A 1 86 ? 20.540 6.998 -16.837 1.00 83.94 86 MET A CA 1
ATOM 662 C C . MET A 1 86 ? 20.808 8.490 -16.626 1.00 83.94 86 MET A C 1
ATOM 664 O O . MET A 1 86 ? 19.875 9.288 -16.657 1.00 83.94 86 MET A O 1
ATOM 668 N N . GLU A 1 87 ? 22.069 8.895 -16.468 1.00 88.25 87 GLU A N 1
ATOM 669 C CA . GLU A 1 87 ? 22.436 10.303 -16.302 1.00 88.25 87 GLU A CA 1
ATOM 670 C C . GLU A 1 87 ? 22.200 11.118 -17.585 1.00 88.25 87 GLU A C 1
ATOM 672 O O . GLU A 1 87 ? 21.761 12.268 -17.515 1.00 88.25 87 GLU A O 1
ATOM 677 N N . LYS A 1 88 ? 22.427 10.530 -18.767 1.00 91.19 88 LYS A N 1
ATOM 678 C CA . LYS A 1 88 ? 22.082 11.162 -20.053 1.00 91.19 88 LYS A CA 1
ATOM 679 C C . LYS A 1 88 ? 20.570 11.315 -20.212 1.00 91.19 88 LYS A C 1
ATOM 681 O O . LYS A 1 88 ? 20.103 12.416 -20.485 1.00 91.19 88 LYS A O 1
ATOM 686 N N . VAL A 1 89 ? 19.810 10.250 -19.961 1.00 90.75 89 VAL A N 1
ATOM 687 C CA . VAL A 1 89 ? 18.337 10.239 -20.012 1.00 90.75 89 VAL A CA 1
ATOM 688 C C . VAL A 1 89 ? 17.757 11.248 -19.022 1.00 90.75 89 VAL A C 1
ATOM 690 O O . VAL A 1 89 ? 16.828 11.976 -19.340 1.00 90.75 89 VAL A O 1
ATOM 693 N N . LYS A 1 90 ? 18.343 11.388 -17.834 1.00 87.31 90 LYS A N 1
ATOM 694 C CA . LYS A 1 90 ? 17.912 12.382 -16.844 1.00 87.31 90 LYS A CA 1
ATOM 695 C C . LYS A 1 90 ? 18.164 13.831 -17.281 1.00 87.31 90 LYS A C 1
ATOM 697 O O . LYS A 1 90 ? 17.483 14.735 -16.797 1.00 87.31 90 LYS A O 1
ATOM 702 N N . LYS A 1 91 ? 19.145 14.075 -18.156 1.00 90.88 91 LYS A N 1
ATOM 703 C CA . LYS A 1 91 ? 19.429 15.400 -18.738 1.00 90.88 91 LYS A CA 1
ATOM 704 C C . LYS A 1 91 ? 18.564 15.704 -19.958 1.00 90.88 91 LYS A C 1
ATOM 706 O O . LYS A 1 91 ? 18.424 16.884 -20.304 1.00 90.88 91 LYS A O 1
ATOM 711 N N . ASP A 1 92 ? 17.964 14.683 -20.561 1.00 95.94 92 ASP A N 1
ATOM 712 C CA . ASP A 1 92 ? 17.028 14.840 -21.666 1.00 95.94 92 ASP A CA 1
ATOM 713 C C . ASP A 1 92 ? 15.895 15.821 -21.309 1.00 95.94 92 ASP A C 1
ATOM 715 O O . ASP A 1 92 ? 15.472 15.942 -20.151 1.00 95.94 92 ASP A O 1
ATOM 719 N N . ARG A 1 93 ? 15.463 16.619 -22.289 1.00 95.00 93 ARG A N 1
ATOM 720 C CA . ARG A 1 93 ? 14.477 17.681 -22.057 1.00 95.00 93 ARG A CA 1
ATOM 721 C C . ARG A 1 93 ? 13.094 17.102 -21.764 1.00 95.00 93 ARG A C 1
ATOM 723 O O . ARG A 1 93 ? 12.481 17.528 -20.784 1.00 95.00 93 ARG A O 1
ATOM 730 N N . GLU A 1 94 ? 12.644 16.140 -22.563 1.00 94.56 94 GLU A N 1
ATOM 731 C CA . GLU A 1 94 ? 11.306 15.544 -22.467 1.00 94.56 94 GLU A CA 1
ATOM 732 C C . GLU A 1 94 ? 11.160 14.772 -21.156 1.00 94.56 94 GLU A C 1
ATOM 734 O O . GLU A 1 94 ? 10.159 14.897 -20.445 1.00 94.56 94 GLU A O 1
ATOM 739 N N . VAL A 1 95 ? 12.218 14.057 -20.763 1.00 93.31 95 VAL A N 1
ATOM 740 C CA . VAL A 1 95 ? 12.274 13.367 -19.469 1.00 93.31 95 VAL A CA 1
ATOM 741 C C . VAL A 1 95 ? 12.203 14.366 -18.313 1.00 93.31 95 VAL A C 1
ATOM 743 O O . VAL A 1 95 ? 11.459 14.155 -17.353 1.00 93.31 95 VAL A O 1
ATOM 746 N N . ARG A 1 96 ? 12.938 15.485 -18.375 1.00 93.50 96 ARG A N 1
ATOM 747 C CA . ARG A 1 96 ? 12.900 16.508 -17.313 1.00 93.50 96 ARG A CA 1
ATOM 748 C C . ARG A 1 96 ? 11.549 17.203 -17.202 1.00 93.50 96 ARG A C 1
ATOM 750 O O . ARG A 1 96 ? 11.163 17.546 -16.085 1.00 93.50 96 ARG A O 1
ATOM 757 N N . GLU A 1 97 ? 10.879 17.459 -18.318 1.00 95.62 97 GLU A N 1
ATOM 758 C CA . GLU A 1 97 ? 9.522 18.016 -18.356 1.00 95.62 97 GLU A CA 1
ATOM 759 C C . GLU A 1 97 ? 8.531 17.045 -17.722 1.00 95.62 97 GLU A C 1
ATOM 761 O O . GLU A 1 97 ? 7.923 17.377 -16.705 1.00 95.62 97 GLU A O 1
ATOM 766 N N . SER A 1 98 ? 8.525 15.796 -18.184 1.00 94.62 98 SER A N 1
ATOM 767 C CA . SER A 1 98 ? 7.677 14.734 -17.634 1.00 94.62 98 SER A CA 1
ATOM 768 C C . SER A 1 98 ? 7.891 14.531 -16.128 1.00 94.62 98 SER A C 1
ATOM 770 O O . SER A 1 98 ? 6.941 14.366 -15.364 1.00 94.62 98 SER A O 1
ATOM 772 N N . LEU A 1 99 ? 9.142 14.597 -15.653 1.00 93.50 99 LEU A N 1
ATOM 773 C CA . LEU A 1 99 ? 9.458 14.507 -14.223 1.00 93.50 99 LEU A CA 1
ATOM 774 C C . LEU A 1 99 ? 8.958 15.712 -13.414 1.00 93.50 99 LEU A C 1
ATOM 776 O O . LEU A 1 99 ? 8.672 15.560 -12.222 1.00 93.50 99 LEU A O 1
ATOM 780 N N . ARG A 1 100 ? 8.888 16.913 -14.003 1.00 94.75 100 ARG A N 1
ATOM 781 C CA . ARG A 1 100 ? 8.291 18.082 -13.340 1.00 94.75 100 ARG A CA 1
ATOM 782 C C . ARG A 1 100 ? 6.784 17.911 -13.229 1.00 94.75 100 ARG A C 1
ATOM 784 O O . ARG A 1 100 ? 6.265 18.068 -12.124 1.00 94.75 100 ARG A O 1
ATOM 791 N N . ASP A 1 101 ? 6.130 17.501 -14.306 1.00 96.12 101 ASP A N 1
ATOM 792 C CA . ASP A 1 101 ? 4.681 17.294 -14.340 1.00 96.12 101 ASP A CA 1
ATOM 793 C C . ASP A 1 101 ? 4.262 16.197 -13.362 1.00 96.12 101 ASP A C 1
ATOM 795 O O . ASP A 1 101 ? 3.373 16.398 -12.534 1.00 96.12 101 ASP A O 1
ATOM 799 N N . TYR A 1 102 ? 5.002 15.085 -13.337 1.00 95.25 102 TYR A N 1
ATOM 800 C CA . TYR A 1 102 ? 4.819 14.023 -12.351 1.00 95.25 102 TYR A CA 1
ATOM 801 C C . TYR A 1 102 ? 4.917 14.542 -10.908 1.00 95.25 102 TYR A C 1
ATOM 803 O O . TYR A 1 102 ? 4.095 14.195 -10.055 1.00 95.25 102 TYR A O 1
ATOM 811 N N . LYS A 1 103 ? 5.906 15.394 -10.605 1.00 96.81 103 LYS A N 1
ATOM 812 C CA . LYS A 1 103 ? 6.070 15.971 -9.259 1.00 96.81 103 LYS A CA 1
ATOM 813 C C . LYS A 1 103 ? 4.922 16.906 -8.888 1.00 96.81 103 LYS A C 1
ATOM 815 O O . LYS A 1 103 ? 4.530 16.912 -7.722 1.00 96.81 103 LYS A O 1
ATOM 820 N N . VAL A 1 104 ? 4.412 17.692 -9.835 1.00 97.50 104 VAL A N 1
ATOM 821 C CA . VAL A 1 104 ? 3.250 18.568 -9.618 1.00 97.50 104 VAL A CA 1
ATOM 822 C C . VAL A 1 104 ? 2.008 17.718 -9.355 1.00 97.50 104 VAL A C 1
ATOM 824 O O . VAL A 1 104 ? 1.435 17.823 -8.274 1.00 97.50 104 VAL A O 1
ATOM 827 N N . ALA A 1 105 ? 1.698 16.766 -10.237 1.00 97.00 105 ALA A N 1
ATOM 828 C CA . ALA A 1 105 ? 0.561 15.859 -10.079 1.00 97.00 105 ALA A CA 1
ATOM 829 C C . ALA A 1 105 ? 0.616 15.074 -8.756 1.00 97.00 105 ALA A C 1
ATOM 831 O O . ALA A 1 105 ? -0.387 14.928 -8.058 1.00 97.00 105 ALA A O 1
ATOM 832 N N . THR A 1 106 ? 1.806 14.619 -8.351 1.00 96.38 106 THR A N 1
ATOM 833 C CA . THR A 1 106 ? 1.996 13.938 -7.061 1.00 96.38 106 THR A CA 1
ATOM 834 C C . THR A 1 106 ? 1.647 14.853 -5.886 1.00 96.38 106 THR A C 1
ATOM 836 O O . THR A 1 106 ? 0.979 14.421 -4.945 1.00 96.38 106 THR A O 1
ATOM 839 N N . LYS A 1 107 ? 2.071 16.124 -5.921 1.00 97.56 107 LYS A N 1
ATOM 840 C CA . LYS A 1 107 ? 1.729 17.101 -4.875 1.00 97.56 107 LYS A CA 1
ATOM 841 C C . LYS A 1 107 ? 0.227 17.372 -4.836 1.00 97.56 107 LYS A C 1
ATOM 843 O O . LYS A 1 107 ? -0.338 17.379 -3.742 1.00 97.56 107 LYS A O 1
ATOM 848 N N . ASP A 1 108 ? -0.414 17.516 -5.989 1.00 97.31 108 ASP A N 1
ATOM 849 C CA . ASP A 1 108 ? -1.855 17.761 -6.082 1.00 97.31 108 ASP A CA 1
ATOM 850 C C . ASP A 1 108 ? -2.656 16.591 -5.502 1.00 97.31 108 ASP A C 1
ATOM 852 O O . ASP A 1 108 ? -3.532 16.786 -4.656 1.00 97.31 108 ASP A O 1
ATOM 856 N N . ILE A 1 109 ? -2.272 15.353 -5.831 1.00 97.06 109 ILE A N 1
ATOM 857 C CA . ILE A 1 109 ? -2.859 14.145 -5.236 1.00 97.06 109 ILE A CA 1
ATOM 858 C C . ILE A 1 109 ? -2.679 14.138 -3.712 1.00 97.06 109 ILE A C 1
ATOM 860 O O . ILE A 1 109 ? -3.606 13.788 -2.976 1.00 97.06 109 ILE A O 1
ATOM 864 N N . MET A 1 110 ? -1.512 14.541 -3.199 1.00 96.00 110 MET A N 1
ATOM 865 C CA . MET A 1 110 ? -1.293 14.624 -1.751 1.00 96.00 110 MET A CA 1
ATOM 866 C C . MET A 1 110 ? -2.183 15.677 -1.079 1.00 96.00 110 MET A C 1
ATOM 868 O O . MET A 1 110 ? -2.636 15.445 0.045 1.00 96.00 110 MET A O 1
ATOM 872 N N . ILE A 1 111 ? -2.448 16.809 -1.737 1.00 97.81 111 ILE A N 1
ATOM 873 C CA . ILE A 1 111 ? -3.361 17.848 -1.239 1.00 97.81 111 ILE A CA 1
ATOM 874 C C . ILE A 1 111 ? -4.791 17.304 -1.187 1.00 97.81 111 ILE A C 1
ATOM 876 O O . ILE A 1 111 ? -5.418 17.344 -0.127 1.00 97.8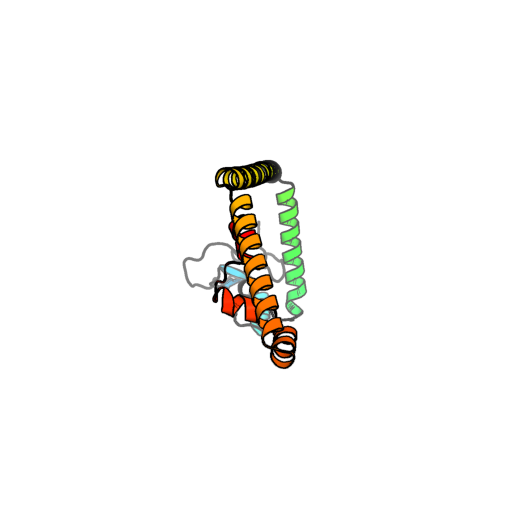1 111 ILE A O 1
ATOM 880 N N . VAL A 1 112 ? -5.270 16.705 -2.281 1.00 97.56 112 VAL A N 1
ATOM 881 C CA . VAL A 1 112 ? -6.611 16.099 -2.353 1.00 97.56 112 VAL A CA 1
ATOM 882 C C . VAL A 1 112 ? -6.775 15.004 -1.299 1.00 97.56 112 VAL A C 1
ATOM 884 O O . VAL A 1 112 ? -7.779 14.970 -0.590 1.00 97.56 112 VAL A O 1
ATOM 887 N N . LYS A 1 113 ? -5.765 14.145 -1.114 1.00 96.69 113 LYS A N 1
ATOM 888 C CA . LYS A 1 113 ? -5.769 13.106 -0.075 1.00 96.69 113 LYS A CA 1
ATOM 889 C C . LYS A 1 113 ? -5.916 13.697 1.328 1.00 96.69 113 LYS A C 1
ATOM 891 O O . LYS A 1 113 ? -6.679 13.160 2.132 1.00 96.69 113 LYS A O 1
ATOM 896 N N . LYS A 1 114 ? -5.189 14.775 1.642 1.00 97.19 114 LYS A N 1
ATOM 897 C CA . LYS A 1 114 ? -5.279 15.448 2.950 1.00 97.19 114 LYS A CA 1
ATOM 898 C C . LYS A 1 114 ? -6.668 16.038 3.177 1.00 97.19 114 LYS A C 1
ATOM 900 O O . LYS A 1 114 ? -7.235 15.837 4.250 1.00 97.19 114 LYS A O 1
ATOM 905 N N . GLU A 1 115 ? -7.222 16.710 2.173 1.00 97.25 115 GLU A N 1
ATOM 906 C CA . GLU A 1 115 ? -8.561 17.300 2.250 1.00 97.25 115 GLU A CA 1
ATOM 907 C C . GLU A 1 115 ? -9.645 16.223 2.397 1.00 97.25 115 GLU A C 1
ATOM 909 O O . GLU A 1 115 ? -10.507 16.321 3.267 1.00 97.25 115 GLU A O 1
ATOM 914 N N . PHE A 1 116 ? -9.555 15.132 1.635 1.00 96.00 116 PHE A N 1
ATOM 915 C CA . PHE A 1 116 ? -10.457 13.990 1.776 1.00 96.00 116 PHE A CA 1
ATOM 916 C C . PHE A 1 116 ? -10.408 13.400 3.191 1.00 96.00 116 PHE A C 1
ATOM 918 O O . PHE A 1 116 ? -11.442 13.204 3.827 1.00 96.00 116 PHE A O 1
ATOM 925 N N . GLN A 1 117 ? -9.207 13.169 3.732 1.00 95.19 117 GLN A N 1
ATOM 926 C CA . GLN A 1 117 ? -9.045 12.668 5.099 1.00 95.19 117 GLN A CA 1
ATOM 927 C C . GLN A 1 117 ? -9.621 13.624 6.147 1.00 95.19 117 GLN A C 1
ATOM 929 O O . GLN A 1 117 ? -10.189 13.164 7.139 1.00 95.19 117 GLN A O 1
ATOM 934 N N . LYS A 1 118 ? -9.483 14.938 5.944 1.00 96.50 118 LYS A N 1
ATOM 935 C CA . LYS A 1 118 ? -10.079 15.956 6.811 1.00 96.50 118 LYS A CA 1
ATOM 936 C C . LYS A 1 118 ? -11.607 15.872 6.780 1.00 96.50 118 LYS A C 1
ATOM 938 O O . LYS A 1 118 ? -12.210 15.686 7.834 1.00 96.50 118 LYS A O 1
ATOM 943 N N . ARG A 1 119 ? -12.217 15.880 5.591 1.00 95.38 119 ARG A N 1
ATOM 944 C CA . ARG A 1 119 ? -13.679 15.778 5.429 1.00 95.38 119 ARG A CA 1
ATOM 945 C C . ARG A 1 119 ? -14.247 14.487 6.002 1.00 95.38 119 ARG A C 1
ATOM 947 O O . ARG A 1 119 ? -15.279 14.517 6.657 1.00 95.38 119 ARG A O 1
ATOM 954 N N . VAL A 1 120 ? -13.563 13.356 5.823 1.00 94.75 120 VAL A N 1
ATOM 955 C CA . VAL A 1 120 ? -13.983 12.079 6.423 1.00 94.75 120 VAL A CA 1
ATOM 956 C C . VAL A 1 120 ? -13.964 12.151 7.952 1.00 94.75 120 VAL A C 1
ATOM 958 O O . VAL A 1 120 ? -14.876 11.633 8.593 1.00 94.75 120 VAL A O 1
ATOM 961 N N . LYS A 1 121 ? -12.957 12.794 8.559 1.00 92.50 121 LYS A N 1
ATOM 962 C CA . LYS A 1 121 ? -12.905 12.984 10.020 1.00 92.50 121 LYS A CA 1
ATOM 963 C C . LYS A 1 121 ? -14.036 13.882 10.518 1.00 92.50 121 LYS A C 1
ATOM 965 O O . LYS A 1 121 ? -14.674 13.547 11.514 1.00 92.50 121 LYS A O 1
ATOM 970 N N . GLU A 1 122 ? -14.290 14.989 9.829 1.00 94.50 122 GLU A N 1
ATOM 971 C CA . GLU A 1 122 ? -15.380 15.915 10.157 1.00 94.50 122 GLU A CA 1
ATOM 972 C C . GLU A 1 122 ? -16.740 15.227 10.022 1.00 94.50 122 GLU A C 1
ATOM 974 O O . GLU A 1 122 ? -17.527 15.248 10.964 1.00 94.50 122 GLU A O 1
ATOM 979 N N . PHE A 1 123 ? -16.970 14.512 8.918 1.00 94.06 123 PHE A N 1
ATOM 980 C CA . PHE A 1 123 ? -18.187 13.738 8.682 1.00 94.06 123 PHE A CA 1
ATOM 981 C C . PHE A 1 123 ? -18.412 12.666 9.754 1.00 94.06 123 PHE A C 1
ATOM 983 O O . PHE A 1 123 ? -19.492 12.592 10.332 1.00 94.06 123 PHE A O 1
ATOM 990 N N . LYS A 1 124 ? -17.384 11.867 10.082 1.00 90.25 124 LYS A N 1
ATOM 991 C CA . LYS A 1 124 ? -17.463 10.867 11.161 1.00 90.25 124 LYS A CA 1
ATOM 992 C C . LYS A 1 124 ? -17.825 11.504 12.501 1.00 90.25 124 LYS A C 1
ATOM 994 O O . LYS A 1 124 ? -18.638 10.950 13.236 1.00 90.25 124 LYS A O 1
ATOM 999 N N . THR A 1 125 ? -17.220 12.648 12.817 1.00 89.38 125 THR A N 1
ATOM 1000 C CA . THR A 1 125 ? -17.487 13.371 14.066 1.00 89.38 125 THR A CA 1
ATOM 1001 C C . THR A 1 125 ? -18.920 13.900 14.089 1.00 89.38 125 THR A C 1
ATOM 1003 O O . THR A 1 125 ? -19.629 13.669 15.063 1.00 89.38 125 THR A O 1
ATOM 1006 N N . GLY A 1 126 ? -19.373 14.523 12.996 1.00 92.25 126 GLY A N 1
ATOM 1007 C CA . GLY A 1 126 ? -20.741 15.021 12.853 1.00 92.25 126 GLY A CA 1
ATOM 1008 C C . GLY A 1 126 ? -21.781 13.912 12.996 1.00 92.25 126 GLY A C 1
ATOM 1009 O O . GLY A 1 126 ? -22.677 14.023 13.827 1.00 92.25 126 GLY A O 1
ATOM 1010 N N . LEU A 1 127 ? -21.601 12.796 12.283 1.00 91.88 127 LEU A N 1
ATOM 1011 C CA . LEU A 1 127 ? -22.499 11.641 12.359 1.00 91.88 127 LEU A CA 1
ATOM 1012 C C . LEU A 1 127 ? -22.537 11.036 13.772 1.00 91.88 127 LEU A C 1
ATOM 1014 O O . LEU A 1 127 ? -23.589 10.631 14.262 1.00 91.88 127 LEU A O 1
ATOM 1018 N N . ARG A 1 128 ? -21.394 10.996 14.465 1.00 87.88 128 ARG A N 1
ATOM 1019 C CA . ARG A 1 128 ? -21.307 10.511 15.848 1.00 87.88 128 ARG A CA 1
ATOM 1020 C C . ARG A 1 128 ? -22.110 11.386 16.813 1.00 87.88 128 ARG A C 1
ATOM 1022 O O . ARG A 1 128 ? -22.770 10.845 17.705 1.00 87.88 128 ARG A O 1
ATOM 1029 N N . THR A 1 129 ? -22.056 12.704 16.626 1.00 91.50 129 THR A N 1
ATOM 1030 C CA . THR A 1 129 ? -22.852 13.675 17.385 1.00 91.50 129 THR A CA 1
ATOM 1031 C C . THR A 1 129 ? -24.338 13.555 17.050 1.00 91.50 129 THR A C 1
ATOM 1033 O O . THR A 1 129 ? -25.147 13.453 17.966 1.00 91.50 129 THR A O 1
ATOM 1036 N N . GLU A 1 130 ? -24.701 13.483 15.767 1.00 93.75 130 GLU A N 1
ATOM 1037 C CA . GLU A 1 130 ? -26.090 13.333 15.306 1.00 93.75 130 GLU A CA 1
ATOM 1038 C C . GLU A 1 130 ? -26.747 12.064 15.868 1.00 93.75 130 GLU A C 1
ATOM 1040 O O . GLU A 1 130 ? -27.863 12.091 16.381 1.00 93.75 130 GLU A O 1
ATOM 1045 N N . MET A 1 131 ? -26.020 10.946 15.856 1.00 92.56 131 MET A N 1
ATOM 1046 C CA . MET A 1 131 ? -26.501 9.673 16.395 1.00 92.56 131 MET A CA 1
ATOM 1047 C C . MET A 1 131 ? -26.486 9.603 17.936 1.00 92.56 131 MET A C 1
ATOM 1049 O O . MET A 1 131 ? -26.908 8.582 18.505 1.00 92.56 131 MET A O 1
ATOM 1053 N N . GLY A 1 132 ? -25.980 10.641 18.616 1.00 91.69 132 GLY A N 1
ATOM 1054 C CA . GLY A 1 132 ? -25.846 10.698 20.074 1.00 91.69 132 GLY A CA 1
ATOM 1055 C C . GLY A 1 132 ? -25.014 9.543 20.638 1.00 91.69 132 GLY A C 1
ATOM 1056 O O . GLY A 1 132 ? -25.364 8.938 21.658 1.00 91.69 132 GLY A O 1
ATOM 1057 N N . VAL A 1 133 ? -23.962 9.133 19.917 1.00 88.81 133 VAL A N 1
ATOM 1058 C CA . VAL A 1 133 ? -23.173 7.939 20.266 1.00 88.81 133 VAL A CA 1
ATOM 1059 C C . VAL A 1 133 ? -22.486 8.124 21.615 1.00 88.81 133 VAL A C 1
ATOM 1061 O O . VAL A 1 133 ? -22.434 7.183 22.406 1.00 88.81 133 VAL A O 1
ATOM 1064 N N . ASP A 1 134 ? -21.987 9.324 21.910 1.00 85.94 134 ASP A N 1
ATOM 1065 C CA . ASP A 1 134 ? -21.257 9.589 23.149 1.00 85.94 134 ASP A CA 1
ATOM 1066 C C . ASP A 1 134 ? -22.176 9.576 24.376 1.00 85.94 134 ASP A C 1
ATOM 1068 O O . ASP A 1 134 ? -21.790 9.059 25.426 1.00 85.94 134 ASP A O 1
ATOM 1072 N N . GLU A 1 135 ? -23.412 10.053 24.251 1.00 91.06 135 GLU A N 1
ATOM 1073 C CA . GLU A 1 135 ? -24.443 9.984 25.289 1.00 91.06 135 GLU A CA 1
ATOM 1074 C C . GLU A 1 135 ? -24.806 8.528 25.579 1.00 91.06 135 GLU A C 1
ATOM 1076 O O . GLU A 1 135 ? -24.815 8.101 26.738 1.00 91.06 135 GLU A O 1
ATOM 1081 N N . LYS A 1 136 ? -25.025 7.733 24.525 1.00 90.38 136 LYS A N 1
ATOM 1082 C CA . LYS A 1 136 ? -25.309 6.297 24.645 1.00 90.38 136 LYS A CA 1
ATOM 1083 C C . LYS A 1 136 ? -24.131 5.550 25.273 1.00 90.38 136 LYS A C 1
ATOM 1085 O O . LYS A 1 136 ? -24.328 4.750 26.188 1.00 90.38 136 LYS A O 1
ATOM 1090 N N . LEU A 1 137 ? -22.898 5.851 24.864 1.00 86.44 137 LEU A N 1
ATOM 1091 C CA . LEU A 1 137 ? -21.686 5.284 25.460 1.00 86.44 137 LEU A CA 1
ATOM 1092 C C . LEU A 1 137 ? -21.566 5.630 26.946 1.00 86.44 137 LEU A C 1
ATOM 1094 O O . LEU A 1 137 ? -21.323 4.740 27.766 1.00 86.44 137 LEU A O 1
ATOM 1098 N N . LYS A 1 138 ? -21.767 6.900 27.314 1.00 89.12 138 LYS A N 1
ATOM 1099 C CA . LYS A 1 138 ? -21.764 7.351 28.714 1.00 89.12 138 LYS A CA 1
ATOM 1100 C C . LYS A 1 138 ? -22.831 6.622 29.529 1.00 89.12 138 LYS A C 1
ATOM 1102 O O . LYS A 1 138 ? -22.529 6.152 30.627 1.00 89.12 138 LYS A O 1
ATOM 1107 N N . ALA A 1 139 ? -24.043 6.478 28.994 1.00 91.44 139 ALA A N 1
ATOM 1108 C CA . ALA A 1 139 ? -25.133 5.768 29.656 1.00 91.44 139 ALA A CA 1
ATOM 1109 C C . ALA A 1 139 ? -24.772 4.301 29.929 1.00 91.44 139 ALA A C 1
ATOM 1111 O O . ALA A 1 139 ? -24.908 3.834 31.063 1.00 91.44 139 ALA A O 1
ATOM 1112 N N . VAL A 1 140 ? -24.220 3.594 28.937 1.00 88.38 140 VAL A N 1
ATOM 1113 C CA . VAL A 1 140 ? -23.814 2.194 29.112 1.00 88.38 140 VAL A CA 1
ATOM 1114 C C . VAL A 1 140 ? -22.661 2.060 30.111 1.00 88.38 140 VAL A C 1
ATOM 1116 O O . VAL A 1 140 ? -22.694 1.191 30.983 1.00 88.38 140 VAL A O 1
ATOM 1119 N N . MET A 1 141 ? -21.666 2.950 30.063 1.00 86.44 141 MET A N 1
ATOM 1120 C CA . MET A 1 141 ? -20.557 2.944 31.025 1.00 86.44 141 MET A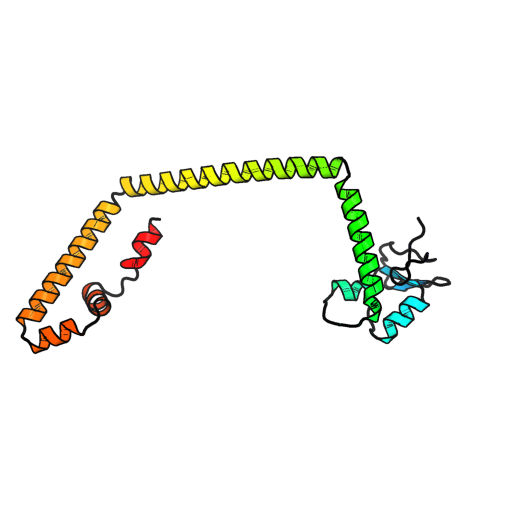 CA 1
ATOM 1121 C C . MET A 1 141 ? -21.021 3.239 32.459 1.00 86.44 141 MET A C 1
ATOM 1123 O O . MET A 1 141 ? -20.525 2.623 33.411 1.00 86.44 141 MET A O 1
ATOM 1127 N N . LYS A 1 142 ? -22.001 4.135 32.628 1.00 91.75 142 LYS A N 1
ATOM 1128 C CA . LYS A 1 142 ? -22.636 4.422 33.922 1.00 91.75 142 LYS A CA 1
ATOM 1129 C C . LYS A 1 142 ? -23.398 3.202 34.443 1.00 91.75 142 LYS A C 1
ATOM 1131 O O . LYS A 1 142 ? -23.205 2.825 35.600 1.00 91.75 142 LYS A O 1
ATOM 1136 N N . ALA A 1 143 ? -24.195 2.551 33.595 1.00 92.06 143 ALA A N 1
ATOM 1137 C CA . ALA A 1 143 ? -24.925 1.334 33.945 1.00 92.06 143 ALA A CA 1
ATOM 1138 C C . ALA A 1 143 ? -23.971 0.203 34.363 1.00 92.06 143 ALA A C 1
ATOM 1140 O O . ALA A 1 143 ? -24.127 -0.370 35.441 1.00 92.06 143 ALA A O 1
ATOM 1141 N N . LYS A 1 144 ? -22.912 -0.037 33.579 1.00 89.75 144 LYS A N 1
ATOM 1142 C CA . LYS A 1 144 ? -21.865 -1.021 33.887 1.00 89.75 144 LYS A CA 1
ATOM 1143 C C . LYS A 1 144 ? -21.225 -0.766 35.253 1.00 89.75 144 LYS A C 1
ATOM 1145 O O . LYS A 1 144 ? -21.108 -1.676 36.071 1.00 89.75 144 LYS A O 1
ATOM 1150 N N . SER A 1 145 ? -20.839 0.482 35.513 1.00 89.75 145 SER A N 1
ATOM 1151 C CA . SER A 1 145 ? -20.220 0.874 36.784 1.00 89.75 145 SER A CA 1
ATOM 1152 C C . SER A 1 145 ? -21.171 0.682 37.967 1.00 89.75 145 SER A C 1
ATOM 1154 O O . SER A 1 145 ? -20.745 0.238 39.031 1.00 89.75 145 SER A O 1
ATOM 1156 N N . SER A 1 146 ? -22.459 0.982 37.783 1.00 95.00 146 SER A N 1
ATOM 1157 C CA . SER A 1 146 ? -23.490 0.759 38.800 1.00 95.00 146 SER A CA 1
ATOM 1158 C C . SER A 1 146 ? -23.631 -0.725 39.144 1.00 95.00 146 SER A C 1
ATOM 1160 O O . SER A 1 146 ? -23.551 -1.098 40.313 1.00 95.00 146 SER A O 1
ATOM 1162 N N . VAL A 1 147 ? -23.735 -1.588 38.129 1.00 93.56 147 VAL A N 1
ATOM 1163 C CA . VAL A 1 147 ? -23.842 -3.043 38.310 1.00 93.56 147 VAL A CA 1
ATOM 1164 C C . VAL A 1 147 ? -22.620 -3.605 39.041 1.00 93.56 147 VAL A C 1
ATOM 1166 O O . VAL A 1 147 ? -22.779 -4.362 39.995 1.00 93.56 147 VAL A O 1
ATOM 1169 N N . LEU A 1 148 ? -21.404 -3.182 38.676 1.00 89.88 148 LEU A N 1
ATOM 1170 C CA . LEU A 1 148 ? -20.180 -3.605 39.371 1.00 89.88 148 LEU A CA 1
ATOM 1171 C C . LEU A 1 148 ? -20.155 -3.161 40.840 1.00 89.88 148 LEU A C 1
ATOM 1173 O O . LEU A 1 148 ? -19.756 -3.936 41.711 1.00 89.88 148 LEU A O 1
ATOM 1177 N N . ARG A 1 149 ? -20.613 -1.940 41.147 1.00 92.81 149 ARG A N 1
ATOM 1178 C CA . ARG A 1 149 ? -20.747 -1.472 42.537 1.00 92.81 149 ARG A CA 1
ATOM 1179 C C . ARG A 1 149 ? -21.767 -2.295 43.320 1.00 92.81 149 ARG A C 1
ATOM 1181 O O . ARG A 1 149 ? -21.489 -2.646 44.463 1.00 92.81 149 ARG A O 1
ATOM 1188 N N . ILE A 1 150 ? -22.917 -2.613 42.723 1.00 95.12 150 ILE A N 1
ATOM 1189 C CA . ILE A 1 150 ? -23.952 -3.446 43.355 1.00 95.12 150 ILE A CA 1
ATOM 1190 C C . ILE A 1 150 ? -23.407 -4.849 43.624 1.00 95.12 150 ILE A C 1
ATOM 1192 O O . ILE A 1 150 ? -23.535 -5.336 44.743 1.00 95.12 150 ILE A O 1
ATOM 1196 N N . PHE A 1 151 ? -22.752 -5.466 42.638 1.00 92.81 151 PHE A N 1
ATOM 1197 C CA . PHE A 1 151 ? -22.112 -6.773 42.790 1.00 92.81 151 PHE A CA 1
ATOM 1198 C C . PHE A 1 151 ? -21.089 -6.768 43.929 1.00 92.81 151 PHE A C 1
ATOM 1200 O O . PHE A 1 151 ? -21.137 -7.619 44.809 1.00 92.81 151 PHE A O 1
ATOM 1207 N N . THR A 1 152 ? -20.216 -5.759 43.960 1.00 90.44 152 THR A N 1
ATOM 1208 C CA . THR A 1 152 ? -19.192 -5.606 45.005 1.00 90.44 152 THR A CA 1
ATOM 1209 C C . THR A 1 152 ? -19.828 -5.446 46.386 1.00 90.44 152 THR A C 1
ATOM 1211 O O . THR A 1 152 ? -19.372 -6.040 47.357 1.00 90.44 152 THR A O 1
ATOM 1214 N N . ARG A 1 153 ? -20.899 -4.650 46.494 1.00 93.75 153 ARG A N 1
ATOM 1215 C CA . ARG A 1 153 ? -21.631 -4.459 47.752 1.00 93.75 153 ARG A CA 1
ATOM 1216 C C . ARG A 1 153 ? -22.278 -5.759 48.227 1.00 93.75 153 ARG A C 1
ATOM 1218 O O . ARG A 1 153 ? -22.148 -6.072 49.403 1.00 93.75 153 ARG A O 1
ATOM 1225 N N . LYS A 1 154 ? -22.920 -6.507 47.323 1.00 94.06 154 LYS A N 1
ATOM 1226 C CA . LYS A 1 154 ? -23.516 -7.812 47.636 1.00 94.06 154 LYS A CA 1
ATOM 1227 C C . LYS A 1 154 ? -22.457 -8.826 48.070 1.00 94.06 154 LYS A C 1
ATOM 1229 O O . LYS A 1 154 ? -22.601 -9.428 49.119 1.00 94.06 154 LYS A O 1
ATOM 1234 N N . ALA A 1 155 ? -21.345 -8.941 47.344 1.00 91.00 155 ALA A N 1
ATOM 1235 C CA . ALA A 1 155 ? -20.250 -9.837 47.726 1.00 91.00 155 ALA A CA 1
ATOM 1236 C C . ALA A 1 155 ? -19.697 -9.526 49.128 1.00 91.00 155 ALA A C 1
ATOM 1238 O O . ALA A 1 155 ? -19.358 -10.437 49.875 1.00 91.00 155 ALA A O 1
ATOM 1239 N N . LYS A 1 156 ? -19.645 -8.242 49.505 1.00 90.69 156 LYS A N 1
ATOM 1240 C CA . LYS A 1 156 ? -19.244 -7.819 50.853 1.00 90.69 156 LYS A CA 1
ATOM 1241 C C . LYS A 1 156 ? -20.282 -8.137 51.931 1.00 90.69 156 LYS A C 1
ATOM 1243 O O . LYS A 1 156 ? -19.882 -8.401 53.059 1.00 90.69 156 LYS A O 1
ATOM 1248 N N . SER A 1 157 ? -21.580 -8.108 51.617 1.00 93.88 157 SER A N 1
ATOM 1249 C CA . SER A 1 157 ? -22.635 -8.436 52.588 1.00 93.88 157 SER A CA 1
ATOM 1250 C C . SER A 1 157 ? -22.774 -9.936 52.866 1.00 93.88 157 SER A C 1
ATOM 1252 O O . SER A 1 157 ? -23.283 -10.286 53.920 1.00 93.88 157 SER A O 1
ATOM 1254 N N . GLU A 1 158 ? -22.296 -10.809 51.973 1.00 93.56 158 GLU A N 1
ATOM 1255 C CA . GLU A 1 158 ? -22.299 -12.277 52.158 1.00 93.56 158 GLU A CA 1
ATOM 1256 C C . GLU A 1 158 ? -21.243 -12.778 53.170 1.00 93.56 158 GLU A C 1
ATOM 1258 O O . GLU A 1 158 ? -21.224 -13.953 53.527 1.00 93.56 158 GLU A O 1
ATOM 1263 N N . GLY A 1 159 ? -20.341 -11.907 53.640 1.00 92.69 159 GLY A N 1
ATOM 1264 C CA . GLY A 1 159 ? -19.339 -12.230 54.660 1.00 92.69 159 GLY A CA 1
ATOM 1265 C C . GLY A 1 159 ? -17.886 -12.113 54.189 1.00 92.69 159 GLY A C 1
ATOM 1266 O O . GLY A 1 159 ? -17.583 -11.887 53.014 1.00 92.69 159 GLY A O 1
ATOM 1267 N N . SER A 1 160 ? -16.954 -12.254 55.136 1.00 88.25 160 SER A N 1
ATOM 1268 C CA . SER A 1 160 ? -15.523 -11.970 54.936 1.00 88.25 160 SER A CA 1
ATOM 1269 C C . SER A 1 160 ? -14.851 -12.879 53.903 1.00 88.25 160 SER A C 1
ATOM 1271 O O . SER A 1 160 ? -14.027 -12.403 53.121 1.00 88.25 160 SER A O 1
ATOM 1273 N N . LEU A 1 161 ? -15.231 -14.160 53.845 1.00 88.81 161 LEU A N 1
ATOM 1274 C CA . LEU A 1 161 ? -14.690 -15.121 52.877 1.00 88.81 161 LEU A CA 1
ATOM 1275 C C . LEU A 1 161 ? -15.089 -14.771 51.436 1.00 88.81 161 LEU A C 1
ATOM 1277 O O . LEU A 1 161 ? -14.242 -14.776 50.544 1.00 88.81 161 LEU A O 1
ATOM 1281 N N . VAL A 1 162 ? -16.355 -14.404 51.205 1.00 89.19 162 VAL A N 1
ATOM 1282 C CA . VAL A 1 162 ? -16.861 -14.024 49.873 1.00 89.19 162 VAL A CA 1
ATOM 1283 C C . VAL A 1 162 ? -16.276 -12.681 49.430 1.00 89.19 162 VAL A C 1
ATOM 1285 O O . VAL A 1 162 ? -15.866 -12.529 48.277 1.00 89.19 162 VAL A O 1
ATOM 1288 N N . ALA A 1 163 ? -16.144 -11.727 50.356 1.00 86.19 163 ALA A N 1
ATOM 1289 C CA . ALA A 1 163 ? -15.468 -10.457 50.108 1.00 86.19 163 ALA A CA 1
ATOM 1290 C C . ALA A 1 163 ? -13.985 -10.648 49.729 1.00 86.19 163 ALA A C 1
ATOM 1292 O O . ALA A 1 163 ? -13.498 -10.002 48.799 1.00 86.19 163 ALA A O 1
ATOM 1293 N N . GLY A 1 164 ? -13.281 -11.554 50.418 1.00 85.75 164 GLY A N 1
ATOM 1294 C CA . GLY A 1 164 ? -11.895 -11.919 50.116 1.00 85.75 164 GLY A CA 1
ATOM 1295 C C . GLY A 1 164 ? -11.749 -12.629 48.769 1.00 85.75 164 GLY A C 1
ATOM 1296 O O . GLY A 1 164 ? -10.869 -12.295 47.981 1.00 85.75 164 GLY A O 1
ATOM 1297 N N . ALA A 1 165 ? -12.658 -13.546 48.434 1.00 88.00 165 ALA A N 1
ATOM 1298 C CA . ALA A 1 165 ? -12.671 -14.180 47.116 1.00 88.00 165 ALA A CA 1
ATOM 1299 C C . ALA A 1 165 ? -12.894 -13.150 45.989 1.00 88.00 165 ALA A C 1
ATOM 1301 O O . ALA A 1 165 ? -12.236 -13.198 44.948 1.00 88.00 165 ALA A O 1
ATOM 1302 N N . GLN A 1 166 ? -13.783 -12.176 46.207 1.00 89.19 166 GLN A N 1
ATOM 1303 C CA . GLN A 1 166 ? -14.082 -11.118 45.242 1.00 89.19 166 GLN A CA 1
ATOM 1304 C C . GLN A 1 166 ? -12.902 -10.168 44.991 1.00 89.19 166 GLN A C 1
ATOM 1306 O O . GLN A 1 166 ? -12.770 -9.680 43.868 1.00 89.19 166 GLN A O 1
ATOM 1311 N N . SER A 1 167 ? -12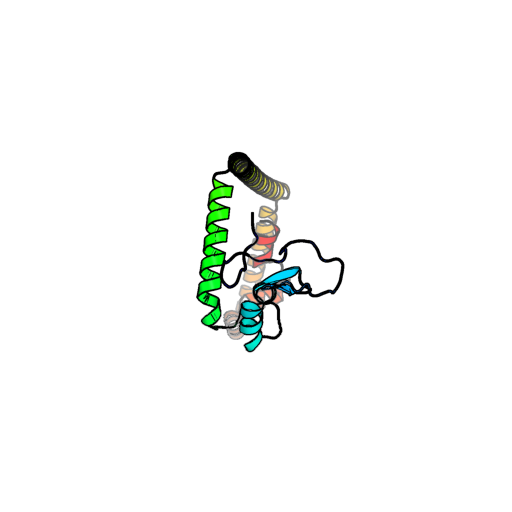.049 -9.899 45.986 1.00 85.00 167 SER A N 1
ATOM 1312 C CA . SER A 1 167 ? -10.875 -9.027 45.817 1.00 85.00 167 SER A CA 1
ATOM 1313 C C . SER A 1 167 ? -9.738 -9.691 45.035 1.00 85.00 167 SER A C 1
ATOM 1315 O O . SER A 1 167 ? -8.970 -8.997 44.370 1.00 85.00 167 SER A O 1
ATOM 1317 N N . ILE A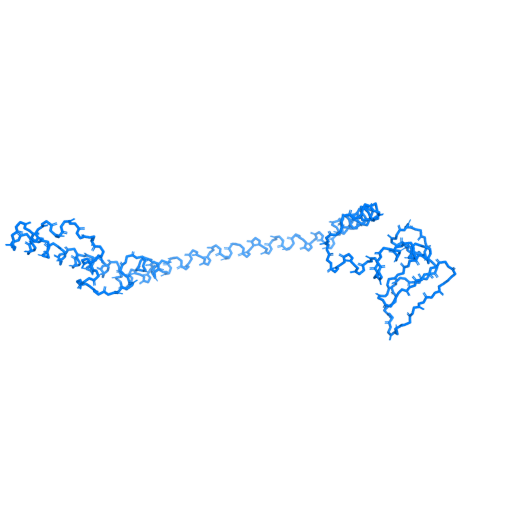 1 168 ? -9.659 -11.024 45.068 1.00 89.56 168 ILE A N 1
ATOM 1318 C CA . ILE A 1 168 ? -8.666 -11.818 44.329 1.00 89.56 168 ILE A CA 1
ATOM 1319 C C . ILE A 1 168 ? -9.114 -12.047 42.874 1.00 89.56 168 ILE A C 1
ATOM 1321 O O . ILE A 1 168 ? -8.287 -12.240 41.979 1.00 89.56 168 ILE A O 1
ATOM 1325 N N . LEU A 1 169 ? -10.423 -12.009 42.602 1.00 86.75 169 LEU A N 1
ATOM 1326 C CA . LEU A 1 169 ? -10.953 -12.192 41.254 1.00 86.75 169 LEU A CA 1
ATOM 1327 C C . LEU A 1 169 ? -10.612 -11.000 40.341 1.00 86.75 169 LEU A C 1
ATOM 1329 O O . LEU A 1 169 ? -11.016 -9.868 40.612 1.00 86.75 169 LEU A O 1
ATOM 1333 N N . PRO A 1 170 ? -9.962 -11.237 39.186 1.00 85.06 170 PRO A N 1
ATOM 1334 C CA . PRO A 1 170 ? -9.708 -10.179 38.221 1.00 85.06 170 PRO A CA 1
ATOM 1335 C C . PRO A 1 170 ? -11.006 -9.542 37.713 1.00 85.06 170 PRO A C 1
ATOM 1337 O O . PRO A 1 170 ? -11.928 -10.247 37.291 1.00 85.06 170 PRO A O 1
ATOM 1340 N N . THR A 1 171 ? -11.042 -8.209 37.639 1.00 81.31 171 THR A N 1
ATOM 1341 C CA . THR A 1 171 ? -12.221 -7.436 37.205 1.00 81.31 171 THR A CA 1
ATOM 1342 C C . THR A 1 171 ? -12.792 -7.918 35.871 1.00 81.31 171 THR A C 1
ATOM 1344 O O . THR A 1 171 ? -14.005 -7.978 35.708 1.00 81.31 171 THR A O 1
ATOM 1347 N N . TYR A 1 172 ? -11.946 -8.333 34.921 1.00 80.31 172 TYR A N 1
ATOM 1348 C CA . TYR A 1 172 ? -12.408 -8.821 33.618 1.00 80.31 172 TYR A CA 1
ATOM 1349 C C . TYR A 1 172 ? -13.224 -10.123 33.707 1.00 80.31 172 TYR A C 1
ATOM 1351 O O . TYR A 1 172 ? -14.094 -10.341 32.866 1.00 80.31 172 TYR A O 1
ATOM 1359 N N . LYS A 1 173 ? -12.970 -10.995 34.698 1.00 85.69 173 LYS A N 1
ATOM 1360 C CA . LYS A 1 173 ? -13.755 -12.226 34.898 1.00 85.69 173 LYS A CA 1
ATOM 1361 C C . LYS A 1 173 ? -15.144 -11.893 35.431 1.00 85.69 173 LYS A C 1
ATOM 1363 O O . LYS A 1 173 ? -16.123 -12.437 34.932 1.00 85.69 173 LYS A O 1
ATOM 1368 N N . ILE A 1 174 ? -15.218 -10.957 36.378 1.00 86.38 174 ILE A N 1
ATOM 1369 C CA . ILE A 1 174 ? -16.480 -10.441 36.925 1.00 86.38 174 ILE A CA 1
ATOM 1370 C C . ILE A 1 174 ? -17.285 -9.756 35.815 1.00 86.38 174 ILE A C 1
ATOM 1372 O O . ILE A 1 174 ? -18.464 -10.039 35.635 1.00 86.38 174 ILE A O 1
ATOM 1376 N N . GLU A 1 175 ? -16.641 -8.908 35.012 1.00 85.94 175 GLU A N 1
ATOM 1377 C CA . GLU A 1 175 ? -17.287 -8.269 33.865 1.00 85.94 175 GLU A CA 1
ATOM 1378 C C . GLU A 1 175 ? -17.786 -9.293 32.834 1.00 85.94 175 GLU A C 1
ATOM 1380 O O . GLU A 1 175 ? -18.914 -9.177 32.364 1.00 85.94 175 GLU A O 1
ATOM 1385 N N . LYS A 1 176 ? -16.986 -10.315 32.507 1.00 86.06 176 LYS A N 1
ATOM 1386 C CA . LYS A 1 176 ? -17.386 -11.386 31.581 1.00 86.06 176 LYS A CA 1
ATOM 1387 C C . LYS A 1 176 ? -18.569 -12.198 32.113 1.00 86.06 176 LYS A C 1
ATOM 1389 O O . LYS A 1 176 ? -19.416 -12.606 31.328 1.00 86.06 176 LYS A O 1
ATOM 1394 N N . PHE A 1 177 ? -18.622 -12.442 33.421 1.00 88.62 177 PHE A N 1
ATOM 1395 C CA . PHE A 1 177 ? -19.739 -13.132 34.062 1.00 88.62 177 PHE A CA 1
ATOM 1396 C C . PHE A 1 177 ? -21.022 -12.291 34.017 1.00 88.62 177 PHE A C 1
ATOM 1398 O O . PHE A 1 177 ? -22.059 -12.779 33.587 1.00 88.62 177 PHE A O 1
ATOM 1405 N N . LEU A 1 178 ? -20.942 -11.011 34.396 1.00 88.38 178 LEU A N 1
ATOM 1406 C CA . LEU A 1 178 ? -22.113 -10.133 34.508 1.00 88.38 178 LEU A CA 1
ATOM 1407 C C . LEU A 1 178 ? -22.652 -9.639 33.159 1.00 88.38 178 LEU A C 1
ATOM 1409 O O . LEU A 1 178 ? -23.851 -9.419 33.026 1.00 88.38 178 LEU A O 1
ATOM 1413 N N . PHE A 1 179 ? -21.782 -9.433 32.168 1.00 85.88 179 PHE A N 1
ATOM 1414 C CA . PHE A 1 179 ? -22.138 -8.818 30.880 1.00 85.88 179 PHE A CA 1
ATOM 1415 C C . PHE A 1 179 ? -21.903 -9.750 29.676 1.00 85.88 179 PHE A C 1
ATOM 1417 O O . PHE A 1 179 ? -21.993 -9.321 28.520 1.00 85.88 179 PHE A O 1
ATOM 1424 N N . GLY A 1 180 ? -21.576 -11.020 29.932 1.00 81.88 180 GLY A N 1
ATOM 1425 C CA . GLY A 1 180 ? -21.278 -12.025 28.913 1.00 81.88 180 GLY A CA 1
ATOM 1426 C C . GLY A 1 180 ? -19.960 -11.793 28.161 1.00 81.88 180 GLY A C 1
ATOM 1427 O O . GLY A 1 180 ? -19.191 -10.867 28.424 1.00 81.88 180 GLY A O 1
ATOM 1428 N N . VAL A 1 181 ? -19.694 -12.636 27.156 1.00 63.09 181 VAL A N 1
ATOM 1429 C CA . VAL A 1 181 ? -18.479 -12.587 26.309 1.00 63.09 181 VAL A CA 1
ATOM 1430 C C . VAL A 1 181 ? -18.569 -11.507 25.227 1.00 63.09 181 VAL A C 1
ATOM 1432 O O . VAL A 1 181 ? -18.015 -11.649 24.137 1.00 63.09 181 VAL A O 1
ATOM 1435 N N . SER A 1 182 ? -19.283 -10.413 25.483 1.00 56.53 182 SER A N 1
ATOM 1436 C CA . SER A 1 182 ? -19.435 -9.357 24.491 1.00 56.53 182 SER A CA 1
ATOM 1437 C C . SER A 1 182 ? -18.066 -8.714 24.215 1.00 56.53 182 SER A C 1
ATOM 1439 O O . SER A 1 182 ? -17.588 -7.823 24.917 1.00 56.53 182 SER A O 1
ATOM 1441 N N . ARG A 1 183 ? -17.422 -9.157 23.123 1.00 53.25 183 ARG A N 1
ATOM 1442 C CA . ARG A 1 183 ? -16.166 -8.637 22.533 1.00 53.25 183 ARG A CA 1
ATOM 1443 C C . ARG A 1 183 ? -16.213 -7.130 22.203 1.00 53.25 183 ARG A C 1
ATOM 1445 O O . ARG A 1 183 ? -15.271 -6.588 21.629 1.00 53.25 183 ARG A O 1
ATOM 1452 N N . PHE A 1 184 ? -17.309 -6.456 22.532 1.00 52.94 184 PHE A N 1
ATOM 1453 C CA . PHE A 1 184 ? -17.643 -5.096 22.150 1.00 52.94 184 PHE A CA 1
ATOM 1454 C C . PHE A 1 184 ? -17.068 -4.021 23.081 1.00 52.94 184 PHE A C 1
ATOM 1456 O O . PHE A 1 184 ? -16.783 -2.917 22.623 1.00 52.94 184 PHE A O 1
ATOM 1463 N N . PHE A 1 185 ? -16.858 -4.295 24.372 1.00 55.72 185 PHE A N 1
ATOM 1464 C CA . PHE A 1 185 ? -16.995 -3.190 25.328 1.00 55.72 185 PHE A CA 1
ATOM 1465 C C . PHE A 1 185 ? -15.803 -2.267 25.579 1.00 55.72 185 PHE A C 1
ATOM 1467 O O . PHE A 1 185 ? -16.041 -1.105 25.894 1.00 55.72 185 PHE A O 1
ATOM 1474 N N . ARG A 1 186 ? -14.543 -2.708 25.472 1.00 52.22 186 ARG A N 1
ATOM 1475 C CA . ARG A 1 186 ? -13.418 -1.842 25.899 1.00 52.22 186 ARG A CA 1
ATOM 1476 C C . ARG A 1 186 ? -12.544 -1.312 24.773 1.00 52.22 186 ARG A C 1
ATOM 1478 O O . ARG A 1 186 ? -12.185 -0.142 24.790 1.00 52.22 186 ARG A O 1
ATOM 1485 N N . TRP A 1 187 ? -12.226 -2.151 23.794 1.00 46.47 187 TRP A N 1
ATOM 1486 C CA . TRP A 1 187 ? -11.313 -1.787 22.706 1.00 46.47 187 TRP A CA 1
ATOM 1487 C C . TRP A 1 187 ? -12.055 -1.473 21.398 1.00 46.47 187 TRP A C 1
ATOM 1489 O O . TRP A 1 187 ? -11.656 -0.591 20.645 1.00 46.47 187 TRP A O 1
ATOM 1499 N N . ARG A 1 188 ? -13.198 -2.130 21.156 1.00 51.03 188 ARG A N 1
ATOM 1500 C CA . ARG A 1 188 ? -13.931 -2.016 19.889 1.00 51.03 188 ARG A CA 1
ATOM 1501 C C . ARG A 1 188 ? -14.845 -0.795 19.808 1.00 51.03 188 ARG A C 1
ATOM 1503 O O . ARG A 1 188 ? -14.868 -0.170 18.768 1.00 51.03 188 ARG A O 1
ATOM 1510 N N . MET A 1 189 ? -15.520 -0.379 20.880 1.00 53.22 189 MET A N 1
ATOM 1511 C CA . MET A 1 189 ? -16.399 0.808 20.837 1.00 53.22 189 MET A CA 1
ATOM 1512 C C . MET A 1 189 ? -15.664 2.118 20.504 1.00 53.22 189 MET A C 1
ATOM 1514 O O . MET A 1 189 ? -16.219 2.966 19.819 1.00 53.22 189 MET A O 1
ATOM 1518 N N . ARG A 1 190 ? -14.399 2.284 20.921 1.00 50.28 190 ARG A N 1
ATOM 1519 C CA . ARG A 1 190 ? -13.584 3.419 20.448 1.00 50.28 190 ARG A CA 1
ATOM 1520 C C . ARG A 1 190 ? -13.154 3.247 18.991 1.00 50.28 190 ARG A C 1
ATOM 1522 O O . ARG A 1 190 ? -13.207 4.216 18.259 1.00 50.28 190 ARG A O 1
ATOM 1529 N N . ASN A 1 191 ? -12.788 2.039 18.562 1.00 53.25 191 ASN A N 1
ATOM 1530 C CA . ASN A 1 191 ? -12.279 1.792 17.205 1.00 53.25 191 ASN A CA 1
ATOM 1531 C C . ASN A 1 191 ? -13.365 1.633 16.124 1.00 53.25 191 ASN A C 1
ATOM 1533 O O . ASN A 1 191 ? -13.064 1.777 14.951 1.00 53.25 191 ASN A O 1
ATOM 1537 N N . VAL A 1 192 ? -14.609 1.314 16.486 1.00 57.03 192 VAL A N 1
ATOM 1538 C CA . VAL A 1 192 ? -15.743 1.198 15.546 1.00 57.03 192 VAL A CA 1
ATOM 1539 C C . VAL A 1 192 ? -16.257 2.582 15.138 1.00 57.03 192 VAL A C 1
ATOM 1541 O O . VAL A 1 192 ? -16.769 2.741 14.037 1.00 57.03 192 VAL A O 1
ATOM 1544 N N . PHE A 1 193 ? -16.085 3.584 16.005 1.00 54.75 193 PHE A N 1
ATOM 1545 C CA . PHE A 1 193 ? -16.557 4.957 15.797 1.00 54.75 193 PHE A CA 1
ATOM 1546 C C . PHE A 1 193 ? -15.419 5.994 15.678 1.00 54.75 193 PHE A C 1
ATOM 1548 O O . PHE A 1 193 ? -15.683 7.190 15.806 1.00 54.75 193 PHE A O 1
ATOM 1555 N N . ASN A 1 194 ? -14.174 5.548 15.451 1.00 52.06 194 ASN A N 1
ATOM 1556 C CA . ASN A 1 194 ? -13.002 6.377 15.117 1.00 52.06 194 ASN A CA 1
ATOM 1557 C C . ASN A 1 194 ? -12.504 6.001 13.714 1.00 52.06 194 ASN A C 1
ATOM 1559 O O . ASN A 1 194 ? -12.249 6.903 12.884 1.00 52.06 194 ASN A O 1
#

InterPro domains:
  IPR001841 Zinc finger, RING-type [PS50089] (5-59)
  IPR001841 Zinc finger, RING-type [SM00184] (5-58)
  IPR013083 Zinc finger, RING/FYVE/PHD-type [G3DSA:3.30.40.10] (1-61)
  IPR024766 Zinc finger, RING-H2-type [PF12678] (4-58)

pLDDT: mean 80.19, std 14.86, range [46.47, 97.81]

Secondary structure (DSSP, 8-state):
---B-TTT-PBPSS-S-S--SS-PPEE-SSEEE-TTS-EEEHHHHHHHHTT-SS-HHHHHHH------GGGHHHHHHHHHHHHHHHHHHHHSHHHHHHHHHHHHHHHHHHHHHHHHHHHHHHHHHHHHHHTTHHHHHHHHHHHHHHHHHHHHHHHHHT-HHHHHHHHHS-HHHHHHHHHTT-TTTTTHHHHH--

Radius of gyration: 36.86 Å; chains: 1; bounding box: 63×43×92 Å

Sequence (194 aa):
MAEECILCYEPLDVPVYEQNNTDDIIVGATSSRLQCGHAYHTHCLLRALQHRSSCPLCTLVGGANDRDNWWHNGQIALEGRCLGIMEKVKKDREVRESLRDYKVATKDIMIVKKEFQKRVKEFKTGLRTEMGVDEKLKAVMKAKSSVLRIFTRKAKSEGSLVAGAQSILPTYKIEKFLFGVSRFFRWRMRNVFN